Protein AF-X1C1B6-F1 (afdb_monomer_lite)

Secondary structure (DSSP, 8-state):
---------------SHHHHHHHHHHHHHHHHHHHHHHHHHHHHHHHHHHHHHHHHHHHHHHHHHHHHHHHHTT-GGG--SEEEEE-TTS-EEEEEEEEEEEEEETTEEEEEEEEEEEEESS-TT--EEEEEEEEPPPGGGEEEEESS-EEE-TT-EE-SEEEESS-EEE-SEESS-EEES-SEEEE-GGGT-BTTB--TTSEEETTEEEEESEE-SSSSS-GGGEE-S-PPP-HHHHHHHHHHHHHH-

pLDDT: mean 88.64, std 11.73, range [37.69, 97.44]

Sequence (249 aa):
MLNLETSKKSNFREKGAIITLVLVFGVIFLILLSSLFGFILFQLRASVKKAAWNESLHLAEAGIDYYKWCLNNEAEGNCLLDKNYYDPAGNLMGEFSLDIDTTLSCGETIQRNITSSGWTEDFPNTKRKVAVSYGRTSVARFAYLLNDNVWAGPDREVKGFYHSNGGIRMDGENQSLVSSNRETWVCTSSFGCSVGSCPSDCSVEGWNCVCPGVFTTTNNAQTDLFDYPVPSFDFEGITIDLAQIKAAA

Structure (mmCIF, N/CA/C/O backbone):
data_AF-X1C1B6-F1
#
_entry.id   AF-X1C1B6-F1
#
loop_
_atom_site.group_PDB
_atom_site.id
_atom_site.type_symbol
_atom_site.label_atom_id
_atom_site.label_alt_id
_atom_site.label_comp_id
_atom_site.label_asym_id
_atom_site.label_entity_id
_atom_site.label_seq_id
_atom_site.pdbx_PDB_ins_code
_atom_site.Cartn_x
_atom_site.Cartn_y
_atom_site.Cartn_z
_atom_site.occupancy
_atom_site.B_iso_or_equiv
_atom_site.auth_seq_id
_atom_site.auth_comp_id
_atom_site.auth_asym_id
_atom_site.auth_atom_id
_atom_site.pdbx_PDB_model_num
ATOM 1 N N . MET A 1 1 ? -82.935 52.172 67.937 1.00 40.97 1 MET A N 1
ATOM 2 C CA . MET A 1 1 ? -83.035 51.842 66.502 1.00 40.97 1 MET A CA 1
ATOM 3 C C . MET A 1 1 ? -81.611 51.813 65.961 1.00 40.97 1 MET A C 1
ATOM 5 O O . MET A 1 1 ? -80.955 52.838 66.032 1.00 40.97 1 MET A O 1
ATOM 9 N N . LEU A 1 2 ? -81.162 50.623 65.539 1.00 39.22 2 LEU A N 1
ATOM 10 C CA . LEU A 1 2 ? -79.920 50.280 64.817 1.00 39.22 2 LEU A CA 1
ATOM 11 C C . LEU A 1 2 ? -78.563 50.496 65.529 1.00 39.22 2 LEU A C 1
ATOM 13 O O . LEU A 1 2 ? -77.991 51.579 65.529 1.00 39.22 2 LEU A O 1
ATOM 17 N N . ASN A 1 3 ? -78.037 49.391 66.075 1.00 37.69 3 ASN A N 1
ATOM 18 C CA . ASN A 1 3 ? -76.644 49.222 66.493 1.00 37.69 3 ASN A CA 1
ATOM 19 C C . ASN A 1 3 ? -75.733 49.070 65.262 1.00 37.69 3 ASN A C 1
ATOM 21 O O . ASN A 1 3 ? -76.043 48.307 64.350 1.00 37.69 3 ASN A O 1
ATOM 25 N N . LEU A 1 4 ? -74.598 49.769 65.271 1.00 46.38 4 LEU A N 1
ATOM 26 C CA . LEU A 1 4 ? -73.504 49.605 64.315 1.00 46.38 4 LEU A CA 1
ATOM 27 C C . LEU A 1 4 ? -72.682 48.365 64.695 1.00 46.38 4 LE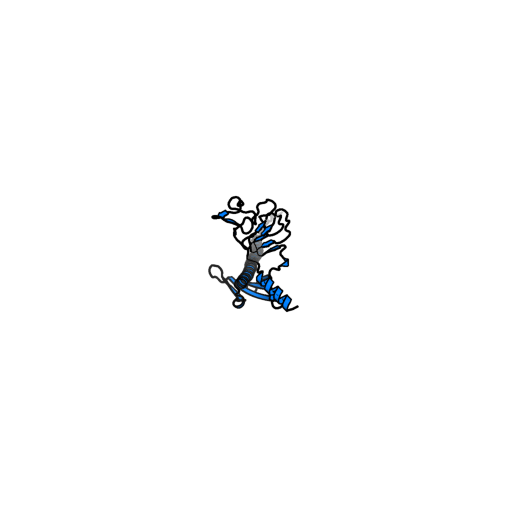U A C 1
ATOM 29 O O . LEU A 1 4 ? -71.949 48.388 65.683 1.00 46.38 4 LEU A O 1
ATOM 33 N N . GLU A 1 5 ? -72.776 47.292 63.911 1.00 46.97 5 GLU A N 1
ATOM 34 C CA . GLU A 1 5 ? -71.817 46.187 63.985 1.00 46.97 5 GLU A CA 1
ATOM 35 C C . GLU A 1 5 ? -70.530 46.570 63.247 1.00 46.97 5 GLU A C 1
ATOM 37 O O . GLU A 1 5 ? -70.500 46.780 62.033 1.00 46.97 5 GLU A O 1
ATOM 42 N N . THR A 1 6 ? -69.433 46.665 63.993 1.00 48.75 6 THR A N 1
ATOM 43 C CA . THR A 1 6 ? -68.088 46.793 63.437 1.00 48.75 6 THR A CA 1
ATOM 44 C C . THR A 1 6 ? -67.631 45.432 62.907 1.00 48.75 6 THR A C 1
ATOM 46 O O . THR A 1 6 ? -67.248 44.536 63.656 1.00 48.75 6 THR A O 1
ATOM 49 N N . SER A 1 7 ? -67.663 45.269 61.582 1.00 44.81 7 SER A N 1
ATOM 50 C CA . SER A 1 7 ? -67.127 44.090 60.893 1.00 44.81 7 SER A CA 1
ATOM 51 C C . SER A 1 7 ? -65.614 43.972 61.118 1.00 44.81 7 SER A C 1
ATOM 53 O O . SER A 1 7 ? -64.803 44.665 60.497 1.00 44.81 7 SER A O 1
ATOM 55 N N . LYS A 1 8 ? -65.226 43.060 62.010 1.00 47.44 8 LYS A N 1
ATOM 56 C CA . LYS A 1 8 ? -63.842 42.677 62.296 1.00 47.44 8 LYS A CA 1
ATOM 57 C C . LYS A 1 8 ? -63.247 41.967 61.072 1.00 47.44 8 LYS A C 1
ATOM 59 O O . LYS A 1 8 ? -63.490 40.787 60.845 1.00 47.44 8 LYS A O 1
ATOM 64 N N . LYS A 1 9 ? -62.456 42.691 60.274 1.00 47.84 9 LYS A N 1
ATOM 65 C CA . LYS A 1 9 ? -61.734 42.158 59.106 1.00 47.84 9 LYS A CA 1
ATOM 66 C C . LYS A 1 9 ? -60.698 41.123 59.573 1.00 47.84 9 LYS A C 1
ATOM 68 O O . LYS A 1 9 ? -59.661 41.484 60.129 1.00 47.84 9 LYS A O 1
ATOM 73 N N . SER A 1 10 ? -60.979 39.833 59.386 1.00 48.97 10 SER A N 1
ATOM 74 C CA . SER A 1 10 ? -60.024 38.762 59.678 1.00 48.97 10 SER A CA 1
ATOM 75 C C . SER A 1 10 ? -58.908 38.768 58.630 1.00 48.97 10 SER A C 1
ATOM 77 O O . SER A 1 10 ? -59.122 38.387 57.481 1.00 48.97 10 SER A O 1
ATOM 79 N N . ASN A 1 11 ? -57.710 39.200 59.019 1.00 51.62 11 ASN A N 1
ATOM 80 C CA . ASN A 1 11 ? -56.497 39.004 58.228 1.00 51.62 11 ASN A CA 1
ATOM 81 C C . ASN A 1 11 ? -56.142 37.508 58.214 1.00 51.62 11 ASN A C 1
ATOM 83 O O . ASN A 1 11 ? -55.482 37.018 59.132 1.00 51.62 11 ASN A O 1
ATOM 87 N N . PHE A 1 12 ? -56.561 36.782 57.176 1.00 55.94 12 PHE A N 1
ATOM 88 C CA . PHE A 1 12 ? -55.980 35.479 56.862 1.00 55.94 12 PHE A CA 1
ATOM 89 C C . PHE A 1 12 ? -54.546 35.709 56.371 1.00 55.94 12 PHE A C 1
ATOM 91 O O . PHE A 1 12 ? -54.305 36.259 55.300 1.00 55.94 12 PHE A O 1
ATOM 98 N N . ARG A 1 13 ? -53.565 35.346 57.198 1.00 57.78 13 ARG A N 1
ATOM 99 C CA . ARG A 1 13 ? -52.151 35.341 56.815 1.00 57.78 13 ARG A CA 1
ATOM 100 C C . ARG A 1 13 ? -51.890 34.115 55.935 1.00 57.78 13 ARG A C 1
ATOM 102 O O . ARG A 1 13 ? -51.663 33.031 56.464 1.00 57.78 13 ARG A O 1
ATOM 109 N N . GLU A 1 14 ? -51.862 34.293 54.616 1.00 60.12 14 GLU A N 1
ATOM 110 C CA . GLU A 1 14 ? -51.445 33.273 53.636 1.00 60.12 14 GLU A CA 1
ATOM 111 C C . GLU A 1 14 ? -49.930 32.986 53.688 1.00 60.12 14 GLU A C 1
ATOM 113 O O . GLU A 1 14 ? -49.183 33.236 52.748 1.00 60.12 14 GLU A O 1
ATOM 118 N N . LYS A 1 15 ? -49.428 32.486 54.821 1.00 57.28 15 LYS A N 1
ATOM 119 C CA . LYS A 1 15 ? -47.998 32.161 54.991 1.00 57.28 15 LYS A CA 1
ATOM 120 C C . LYS A 1 15 ? -47.645 30.695 54.695 1.00 57.28 15 LYS A C 1
ATOM 122 O O . LYS A 1 15 ? -46.468 30.356 54.709 1.00 57.28 15 LYS A O 1
ATOM 127 N N . GLY A 1 16 ? -48.633 29.839 54.416 1.00 64.31 16 GLY A N 1
ATOM 128 C CA . GLY A 1 16 ? -48.430 28.405 54.143 1.00 64.31 16 GLY A CA 1
ATOM 129 C C . GLY A 1 16 ? -48.285 28.039 52.660 1.00 64.31 16 GLY A C 1
ATOM 130 O O . GLY A 1 16 ? -47.499 27.156 52.331 1.00 64.31 16 GLY A O 1
ATOM 131 N N . ALA A 1 17 ? -48.979 28.746 51.759 1.00 75.19 17 ALA A N 1
ATOM 132 C CA . ALA A 1 17 ? -49.018 28.415 50.327 1.00 75.19 17 ALA A CA 1
ATOM 133 C C . ALA A 1 17 ? -47.650 28.559 49.627 1.00 75.19 17 ALA A C 1
ATOM 135 O O . ALA A 1 17 ? -47.316 27.795 48.719 1.00 75.19 17 ALA A O 1
ATOM 136 N N . ILE A 1 18 ? -46.823 29.501 50.092 1.00 83.88 18 ILE A N 1
ATOM 137 C CA . ILE A 1 18 ? -45.474 29.739 49.559 1.00 83.88 18 ILE A CA 1
ATOM 138 C C . ILE A 1 18 ? -44.550 28.546 49.856 1.00 83.88 18 ILE A C 1
ATOM 140 O O . ILE A 1 18 ? -43.769 28.154 48.995 1.00 83.88 18 ILE A O 1
ATOM 144 N N . ILE A 1 19 ? -44.667 27.924 51.035 1.00 86.62 19 ILE A N 1
ATOM 145 C CA . ILE A 1 19 ? -43.814 26.791 51.436 1.00 86.62 19 ILE A CA 1
ATOM 146 C C . ILE A 1 19 ? -44.096 25.570 50.556 1.00 86.62 19 ILE A C 1
ATOM 148 O O . ILE A 1 19 ? -43.163 24.941 50.060 1.00 86.62 19 ILE A O 1
ATOM 152 N N . THR A 1 20 ? -45.371 25.261 50.309 1.00 87.25 20 THR A N 1
ATOM 153 C CA . THR A 1 20 ? -45.763 24.165 49.410 1.00 87.25 20 THR A CA 1
ATOM 154 C C . THR A 1 20 ? -45.278 24.389 47.982 1.00 87.25 20 THR A C 1
ATOM 156 O O . THR A 1 20 ? -44.782 23.456 47.356 1.00 87.25 20 THR A O 1
ATOM 159 N N . LEU A 1 21 ? -45.358 25.625 47.481 1.00 88.69 21 LEU A N 1
ATOM 160 C CA . LEU A 1 21 ? -44.901 25.962 46.135 1.00 88.69 21 LEU A CA 1
ATOM 161 C C . LEU A 1 21 ? -43.379 25.797 46.005 1.00 88.69 21 LEU A C 1
ATOM 163 O O . LEU A 1 21 ? -42.913 25.135 45.082 1.00 88.69 21 LEU A O 1
ATOM 167 N N . VAL A 1 22 ? -42.607 26.314 46.965 1.00 92.38 22 VAL A N 1
ATOM 168 C CA . VAL A 1 22 ? -41.141 26.163 46.992 1.00 92.38 22 VAL A CA 1
ATOM 169 C C . VAL A 1 22 ? -40.729 24.693 47.071 1.00 92.38 22 VAL A C 1
ATOM 171 O O . VAL A 1 22 ? -39.787 24.293 46.392 1.00 92.38 22 VAL A O 1
ATOM 174 N N . LEU A 1 23 ? -41.442 23.873 47.847 1.00 93.00 23 LEU A N 1
ATOM 175 C CA . LEU A 1 23 ? -41.140 22.446 47.970 1.00 93.00 23 LEU A CA 1
ATOM 176 C C . LEU A 1 23 ? -41.375 21.707 46.646 1.00 93.00 23 LEU A C 1
ATOM 178 O O . LEU A 1 23 ? -40.502 20.965 46.203 1.00 93.00 23 LEU A O 1
ATOM 182 N N . VAL A 1 24 ? -42.506 21.952 45.978 1.00 94.62 24 VAL A N 1
ATOM 183 C CA . VAL A 1 24 ? -42.819 21.324 44.683 1.00 94.62 24 VAL A CA 1
ATOM 184 C C . VAL A 1 24 ? -41.801 21.726 43.615 1.00 94.62 24 VAL A C 1
ATOM 186 O O . VAL A 1 24 ? -41.239 20.857 42.948 1.00 94.62 24 VAL A O 1
ATOM 189 N N . PHE A 1 25 ? -41.500 23.022 43.485 1.00 94.44 25 PHE A N 1
ATOM 190 C CA . PHE A 1 25 ? -40.486 23.488 42.536 1.00 94.44 25 PHE A CA 1
ATOM 191 C C . PHE A 1 25 ? -39.085 22.970 42.881 1.00 94.44 25 PHE A C 1
ATOM 193 O O . PHE A 1 25 ? -38.342 22.600 41.974 1.00 94.44 25 PHE A O 1
ATOM 200 N N . GLY A 1 26 ? -38.740 22.874 44.167 1.00 95.50 26 GLY A N 1
ATOM 201 C CA . GLY A 1 26 ? -37.475 22.303 44.625 1.00 95.50 26 GLY A CA 1
ATOM 202 C C . GLY A 1 26 ? -37.323 20.831 44.240 1.00 95.50 26 GLY A C 1
ATOM 203 O O . GLY A 1 26 ? -36.282 20.441 43.719 1.00 95.50 26 GLY A O 1
ATOM 204 N N . VAL A 1 27 ? -38.369 20.019 44.416 1.00 96.12 27 VAL A N 1
ATOM 205 C CA . VAL A 1 27 ? -38.350 18.599 44.027 1.00 96.12 27 VAL A CA 1
ATOM 206 C C . VAL A 1 27 ? -38.217 18.440 42.512 1.00 96.12 27 VAL A C 1
ATOM 208 O O . VAL A 1 27 ? -37.375 17.668 42.057 1.00 96.12 27 VAL A O 1
ATOM 211 N N . ILE A 1 28 ? -38.988 19.195 41.722 1.00 96.00 28 ILE A N 1
ATOM 212 C CA . ILE A 1 28 ? -38.889 19.161 40.253 1.00 96.00 28 ILE A CA 1
ATOM 213 C C . ILE A 1 28 ? -37.478 19.557 39.806 1.00 96.00 28 ILE A C 1
ATOM 215 O O . ILE A 1 28 ? -36.878 18.878 38.972 1.00 96.00 28 ILE A O 1
ATOM 219 N N . PHE A 1 29 ? -36.921 20.617 40.395 1.00 96.38 29 PHE A N 1
ATOM 220 C CA . PHE A 1 29 ? -35.567 21.071 40.099 1.00 96.38 29 PHE A CA 1
ATOM 221 C C . PHE A 1 29 ? -34.517 19.996 40.411 1.00 96.38 29 PHE A C 1
ATOM 223 O O . PHE A 1 29 ? -33.653 19.734 39.578 1.00 96.38 29 PHE A O 1
ATOM 230 N N . LEU A 1 30 ? -34.618 19.315 41.558 1.00 96.06 30 LEU A N 1
ATOM 231 C CA . LEU A 1 30 ? -33.698 18.233 41.929 1.00 96.06 30 LEU A CA 1
ATOM 232 C C . LEU A 1 30 ? -33.792 17.021 40.990 1.00 96.06 30 LEU A C 1
ATOM 234 O O . LEU A 1 30 ? -32.763 16.421 40.669 1.00 96.06 30 LEU A O 1
ATOM 238 N N . ILE A 1 31 ? -34.993 16.674 40.517 1.00 96.38 31 ILE A N 1
ATOM 239 C CA . ILE A 1 31 ? -35.187 15.598 39.531 1.00 96.38 31 ILE A CA 1
ATOM 240 C C . ILE A 1 31 ? -34.508 15.966 38.205 1.00 96.38 31 ILE A C 1
ATOM 242 O O . ILE A 1 31 ? -33.742 15.165 37.665 1.00 96.38 31 ILE A O 1
ATOM 246 N N . LEU A 1 32 ? -34.729 17.189 37.709 1.00 96.19 32 LEU A N 1
ATOM 247 C CA . LEU A 1 32 ? -34.100 17.675 36.477 1.00 96.19 32 LEU A CA 1
ATOM 248 C C . LEU A 1 32 ? -32.572 17.691 36.602 1.00 96.19 32 LEU A C 1
ATOM 250 O O . LEU A 1 32 ? -31.878 17.178 35.724 1.00 96.19 32 LEU A O 1
ATOM 254 N N . LEU A 1 33 ? -32.048 18.195 37.720 1.00 95.88 33 LEU A N 1
ATOM 255 C CA . LEU A 1 33 ? -30.613 18.252 37.991 1.00 95.88 33 LEU A CA 1
ATOM 256 C C . LEU A 1 33 ? -29.988 16.847 38.009 1.00 95.88 33 LEU A C 1
ATOM 258 O O . LEU A 1 33 ? -28.975 16.608 37.353 1.00 95.88 33 LEU A O 1
ATOM 262 N N . SER A 1 34 ? -30.633 15.891 38.684 1.00 96.06 34 SER A N 1
ATOM 263 C CA . SER A 1 34 ? -30.177 14.495 38.746 1.00 96.06 34 SER A CA 1
ATOM 264 C C . SER A 1 34 ? -30.177 13.831 37.366 1.00 96.06 34 SER A C 1
ATOM 266 O O . SER A 1 34 ? -29.228 13.129 37.014 1.00 96.06 34 SER A O 1
ATOM 268 N N . SER A 1 35 ? -31.210 14.090 36.558 1.00 96.31 35 SER A N 1
ATOM 269 C CA . SER A 1 35 ? -31.299 13.565 35.192 1.00 96.31 35 SER A CA 1
ATOM 270 C C . SER A 1 35 ? -30.187 14.105 34.289 1.00 96.31 35 SER A C 1
ATOM 272 O O . SER A 1 35 ? -29.577 13.341 33.541 1.00 96.31 35 SER A O 1
ATOM 274 N N . LEU A 1 36 ? -29.856 15.396 34.418 1.00 96.19 36 LEU A N 1
ATOM 275 C CA . LEU A 1 36 ? -28.797 16.036 33.646 1.00 96.19 36 LEU A CA 1
ATOM 276 C C . LEU A 1 36 ? -27.423 15.461 34.006 1.00 96.19 36 LEU A C 1
ATOM 278 O O . LEU A 1 36 ? -26.647 15.127 33.113 1.00 96.19 36 LEU A O 1
ATOM 282 N N . PHE A 1 37 ? -27.135 15.279 35.298 1.00 95.81 37 PHE A N 1
ATOM 283 C CA . PHE A 1 37 ? -25.891 14.640 35.732 1.00 95.81 37 PHE A CA 1
ATOM 284 C C . PHE A 1 37 ? -25.775 13.197 35.233 1.00 95.81 37 PHE A C 1
ATOM 286 O O . PHE A 1 37 ? -24.718 12.803 34.738 1.00 95.81 37 PHE A O 1
ATOM 293 N N . GLY A 1 38 ? -26.864 12.425 35.297 1.00 95.31 38 GLY A N 1
ATOM 294 C CA . GLY A 1 38 ? -26.906 11.073 34.739 1.00 95.31 38 GLY A CA 1
ATOM 295 C C . GLY A 1 38 ? -26.612 11.055 33.236 1.00 95.31 38 GLY A C 1
ATOM 296 O O . GLY A 1 38 ? -25.803 10.249 32.772 1.00 95.31 38 GLY A O 1
ATOM 297 N N . PHE A 1 39 ? -27.204 11.987 32.486 1.00 96.56 39 PHE A N 1
ATOM 298 C CA . PHE A 1 39 ? -26.968 12.130 31.051 1.00 96.56 39 PHE A CA 1
ATOM 299 C C . PHE A 1 39 ? -25.510 12.483 30.726 1.00 96.56 39 PHE A C 1
ATOM 301 O O . PHE A 1 39 ? -24.925 11.882 29.828 1.00 96.56 39 PHE A O 1
ATOM 308 N N . ILE A 1 40 ? -24.887 13.392 31.483 1.00 96.50 40 ILE A N 1
ATOM 309 C CA . ILE A 1 40 ? -23.477 13.767 31.288 1.00 96.50 40 ILE A CA 1
ATOM 310 C C . ILE A 1 40 ? -22.554 12.562 31.503 1.00 96.50 40 ILE A C 1
ATOM 312 O O . ILE A 1 40 ? -21.684 12.299 30.674 1.00 96.50 40 ILE A O 1
ATOM 316 N N . LEU A 1 41 ? -22.752 11.793 32.578 1.00 94.94 41 LEU A N 1
ATOM 317 C CA . LEU A 1 41 ? -21.939 10.600 32.845 1.00 94.94 41 LEU A CA 1
ATOM 318 C C . LEU A 1 41 ? -22.103 9.537 31.754 1.00 94.94 41 LEU A C 1
ATOM 320 O O . LEU A 1 41 ? -21.127 8.901 31.348 1.00 94.94 41 LEU A O 1
ATOM 324 N N . PHE A 1 42 ? -23.327 9.358 31.256 1.00 94.81 42 PHE A N 1
ATOM 325 C CA . PHE A 1 42 ? -23.596 8.471 30.131 1.00 94.81 42 PHE A CA 1
ATOM 326 C C . PHE A 1 42 ? -22.879 8.940 28.858 1.00 94.81 42 PHE A C 1
ATOM 328 O O . PHE A 1 42 ? -22.192 8.145 28.215 1.00 94.81 42 PHE A O 1
ATOM 335 N N . GLN A 1 43 ? -22.971 10.233 28.537 1.00 95.31 43 GLN A N 1
ATOM 336 C CA . GLN A 1 43 ? -22.316 10.834 27.377 1.00 95.31 43 GLN A CA 1
ATOM 337 C C . GLN A 1 43 ? -20.790 10.698 27.451 1.00 95.31 43 GLN A C 1
ATOM 339 O O . GLN A 1 43 ? -20.160 10.370 26.447 1.00 95.31 43 GLN A O 1
ATOM 344 N N . LEU A 1 44 ? -20.194 10.888 28.632 1.00 93.81 44 LEU A N 1
ATOM 345 C CA . LEU A 1 44 ? -18.757 10.699 28.843 1.00 93.81 44 LEU A CA 1
ATOM 346 C C . LEU A 1 44 ? -18.337 9.253 28.562 1.00 93.81 44 LEU A C 1
ATOM 348 O O . LEU A 1 44 ? -17.415 9.025 27.782 1.00 93.81 44 LEU A O 1
ATOM 352 N N . ARG A 1 45 ? -19.048 8.264 29.120 1.00 91.94 45 ARG A N 1
ATOM 353 C CA . ARG A 1 45 ? -18.765 6.841 28.856 1.00 91.94 45 ARG A CA 1
ATOM 354 C C . ARG A 1 45 ? -18.920 6.486 27.380 1.00 91.94 45 ARG A C 1
ATOM 356 O O . ARG A 1 45 ? -18.091 5.762 26.834 1.00 91.94 45 ARG A O 1
ATOM 363 N N . ALA A 1 46 ? -19.959 7.005 26.729 1.00 92.94 46 ALA A N 1
ATOM 364 C CA . ALA A 1 46 ? -20.172 6.810 25.301 1.00 92.94 46 ALA A CA 1
ATOM 365 C C . ALA A 1 46 ? -19.040 7.435 24.468 1.00 92.94 46 ALA A C 1
ATOM 367 O O . ALA A 1 46 ? -18.574 6.818 23.511 1.00 92.94 46 ALA A O 1
ATOM 368 N N . SER A 1 47 ? -18.562 8.621 24.857 1.00 95.06 47 SER A N 1
ATOM 369 C CA . SER A 1 47 ? -17.449 9.308 24.199 1.00 95.06 47 SER A CA 1
ATOM 370 C C . SER A 1 47 ? -16.143 8.526 24.318 1.00 95.06 47 SER A C 1
ATOM 372 O O . SER A 1 47 ? -15.480 8.309 23.308 1.00 95.06 47 SER A O 1
ATOM 374 N N . VAL A 1 48 ? -15.798 8.048 25.518 1.00 93.12 48 VAL A N 1
ATOM 375 C CA . VAL A 1 48 ? -14.579 7.249 25.732 1.00 93.12 48 VAL A CA 1
ATOM 376 C C . VAL A 1 48 ? -14.654 5.929 24.962 1.00 93.12 48 VAL A C 1
ATOM 378 O O . VAL A 1 48 ? -13.718 5.572 24.256 1.00 93.12 48 VAL A O 1
ATOM 381 N N . LYS A 1 49 ? -15.803 5.241 24.989 1.00 91.94 49 LYS A N 1
ATOM 382 C CA . LYS A 1 49 ? -15.993 4.015 24.201 1.00 91.94 49 LYS A CA 1
ATOM 383 C C . LYS A 1 49 ? -15.850 4.264 22.696 1.00 91.94 49 LYS A C 1
ATOM 385 O O . LYS A 1 49 ? -15.322 3.419 21.980 1.00 91.94 49 LYS A O 1
ATOM 390 N N . LYS A 1 50 ? -16.326 5.411 22.201 1.00 93.81 50 LYS A N 1
ATOM 391 C CA . LYS A 1 50 ? -16.171 5.801 20.793 1.00 93.81 50 LYS A CA 1
ATOM 392 C C . LYS A 1 50 ? -14.711 6.102 20.441 1.00 93.81 50 LYS A C 1
ATOM 394 O O . LYS A 1 50 ? -14.293 5.761 19.340 1.00 93.81 50 LYS A O 1
ATOM 399 N N . ALA A 1 51 ? -13.946 6.699 21.353 1.00 94.06 51 ALA A N 1
ATOM 400 C CA . ALA A 1 51 ? -12.508 6.889 21.172 1.00 94.06 51 ALA A CA 1
ATOM 401 C C . ALA A 1 51 ? -11.785 5.534 21.070 1.00 94.06 51 ALA A C 1
ATOM 403 O O . ALA A 1 51 ? -11.165 5.263 20.045 1.00 94.06 51 ALA A O 1
ATOM 404 N N . ALA A 1 52 ? -12.014 4.628 22.026 1.00 93.69 52 ALA A N 1
ATOM 405 C CA . ALA A 1 52 ? -11.452 3.275 22.006 1.00 93.69 52 ALA A CA 1
ATOM 406 C C . ALA A 1 52 ? -11.860 2.465 20.754 1.00 93.69 52 ALA A C 1
ATOM 408 O O . ALA A 1 52 ? -11.090 1.665 20.221 1.00 93.69 52 ALA A O 1
ATOM 409 N N . TRP A 1 53 ? -13.069 2.685 20.225 1.00 94.12 53 TRP A N 1
ATOM 410 C CA . TRP A 1 53 ? -13.518 2.090 18.958 1.00 94.12 53 TRP A CA 1
ATOM 411 C C . TRP A 1 53 ? -12.673 2.553 17.756 1.00 94.12 53 TRP A C 1
ATOM 413 O O . TRP A 1 53 ? -12.456 1.790 16.812 1.00 94.12 53 TRP A O 1
ATOM 423 N N . ASN A 1 54 ? -12.234 3.810 17.744 1.00 95.06 54 ASN A N 1
ATOM 424 C CA . ASN A 1 54 ? -11.372 4.327 16.683 1.00 95.06 54 ASN A CA 1
ATOM 425 C C . ASN A 1 54 ? -9.924 3.873 16.884 1.00 95.06 54 ASN A C 1
ATOM 427 O O . ASN A 1 54 ? -9.294 3.427 15.934 1.00 95.06 54 ASN A O 1
ATOM 431 N N . GLU A 1 55 ? -9.422 3.899 18.116 1.00 94.31 55 GLU A N 1
ATOM 432 C CA . GLU A 1 55 ? -8.077 3.411 18.444 1.00 94.31 55 GLU A CA 1
ATOM 433 C C . GLU A 1 55 ? -7.905 1.928 18.103 1.00 94.31 55 GLU A C 1
ATOM 435 O O . GLU A 1 55 ? -6.918 1.549 17.484 1.00 94.31 55 GLU A O 1
ATOM 440 N N . SER A 1 56 ? -8.903 1.091 18.395 1.00 96.12 56 SER A N 1
ATOM 441 C CA . SER A 1 56 ? -8.886 -0.328 18.006 1.00 96.12 56 SER A CA 1
ATOM 442 C C . SER A 1 56 ? -8.791 -0.551 16.493 1.00 96.12 56 SER A C 1
ATOM 444 O O . SER A 1 56 ? -8.240 -1.566 16.070 1.00 96.12 56 SER A O 1
ATOM 446 N N . LEU A 1 57 ? -9.280 0.382 15.663 1.00 96.25 57 LEU A N 1
ATOM 447 C CA . LEU A 1 57 ? -9.061 0.329 14.214 1.00 96.25 57 LEU A CA 1
ATOM 448 C C . LEU A 1 57 ? -7.594 0.588 13.869 1.00 96.25 57 LEU A C 1
ATOM 450 O O . LEU A 1 57 ? -7.022 -0.187 13.113 1.00 96.25 57 LEU A O 1
ATOM 454 N N . HIS A 1 58 ? -6.982 1.613 14.459 1.00 95.31 58 HIS A N 1
ATOM 455 C CA . HIS A 1 58 ? -5.566 1.912 14.239 1.00 95.31 58 HIS A CA 1
ATOM 456 C C . HIS A 1 58 ? -4.650 0.786 14.722 1.00 95.31 58 HIS A C 1
ATOM 458 O O . HIS A 1 58 ? -3.670 0.462 14.062 1.00 95.31 58 HIS A O 1
ATOM 464 N N . LEU A 1 59 ? -4.998 0.125 15.828 1.00 96.19 59 LEU A N 1
ATOM 465 C CA . LEU A 1 59 ? -4.294 -1.075 16.285 1.00 96.19 59 LEU A CA 1
ATOM 466 C C . LEU A 1 59 ? -4.418 -2.229 15.279 1.00 96.19 59 LEU A C 1
ATOM 468 O O . LEU A 1 59 ? -3.440 -2.925 15.011 1.00 96.19 59 LEU A O 1
ATOM 472 N N . ALA A 1 60 ? -5.598 -2.415 14.678 1.00 96.81 60 ALA A N 1
ATOM 473 C CA . ALA A 1 60 ? -5.783 -3.407 13.624 1.00 96.81 60 ALA A CA 1
ATOM 474 C C . ALA A 1 60 ? -4.956 -3.064 12.367 1.00 96.81 60 ALA A C 1
ATOM 476 O O . ALA A 1 60 ? -4.308 -3.949 11.807 1.00 96.81 60 ALA A O 1
ATOM 477 N N . GLU A 1 61 ? -4.922 -1.795 11.952 1.00 96.00 61 GLU A N 1
ATOM 478 C CA . GLU A 1 61 ? -4.086 -1.306 10.842 1.00 96.00 61 GLU A CA 1
ATOM 479 C C . GLU A 1 61 ? -2.593 -1.532 11.120 1.00 96.00 61 GLU A C 1
ATOM 481 O O . GLU A 1 61 ? -1.889 -2.082 10.275 1.00 96.00 61 GLU A O 1
ATOM 486 N N . ALA A 1 62 ? -2.133 -1.234 12.338 1.00 95.44 62 ALA A N 1
ATOM 487 C CA . ALA A 1 62 ? -0.758 -1.492 12.755 1.00 95.44 62 ALA A CA 1
ATOM 488 C C . ALA A 1 62 ? -0.383 -2.980 12.649 1.00 95.44 62 ALA A C 1
ATOM 490 O O . ALA A 1 62 ? 0.740 -3.307 12.263 1.00 95.44 62 ALA A O 1
ATOM 491 N N . GLY A 1 63 ? -1.319 -3.889 12.940 1.00 95.50 63 GLY A N 1
ATOM 492 C CA . GLY A 1 63 ? -1.115 -5.322 12.732 1.00 95.50 63 GLY A CA 1
ATOM 493 C C . GLY A 1 63 ? -0.925 -5.696 11.258 1.00 95.50 63 GLY A C 1
ATOM 494 O O . GLY A 1 63 ? -0.042 -6.494 10.936 1.00 95.50 63 GLY A O 1
ATOM 495 N N . ILE A 1 64 ? -1.695 -5.083 10.352 1.00 95.81 64 ILE A N 1
ATOM 496 C CA . ILE A 1 64 ? -1.526 -5.278 8.905 1.00 95.81 64 ILE A CA 1
ATOM 497 C C . ILE A 1 64 ? -0.153 -4.788 8.444 1.00 95.81 64 ILE A C 1
ATOM 499 O O . ILE A 1 64 ? 0.552 -5.519 7.747 1.00 95.81 64 ILE A O 1
ATOM 503 N N . ASP A 1 65 ? 0.255 -3.590 8.858 1.00 94.88 65 ASP A N 1
ATOM 504 C CA . ASP A 1 65 ? 1.553 -3.025 8.481 1.00 94.88 65 ASP A CA 1
ATOM 505 C C . ASP A 1 65 ? 2.724 -3.830 9.056 1.00 94.88 65 ASP A C 1
ATOM 507 O O . ASP A 1 65 ? 3.725 -4.057 8.370 1.00 94.88 65 ASP A O 1
ATOM 511 N N . TYR A 1 66 ? 2.587 -4.334 10.284 1.00 93.94 66 TYR A N 1
ATOM 512 C CA . TYR A 1 66 ? 3.562 -5.242 10.883 1.00 93.94 66 TYR A CA 1
ATOM 513 C C . TYR A 1 66 ? 3.707 -6.531 10.067 1.00 93.94 66 TYR A C 1
ATOM 515 O O . TYR A 1 66 ? 4.827 -6.932 9.745 1.00 93.94 66 TYR A O 1
ATOM 523 N N . TYR A 1 67 ? 2.596 -7.160 9.675 1.00 93.00 67 TYR A N 1
ATOM 524 C CA . TYR A 1 67 ? 2.666 -8.371 8.862 1.00 93.00 67 TYR A CA 1
ATOM 525 C C . TYR A 1 67 ? 3.196 -8.092 7.450 1.00 93.00 67 TYR A C 1
ATOM 527 O O . TYR A 1 67 ? 3.985 -8.868 6.918 1.00 93.00 67 TYR A O 1
ATOM 535 N N . LYS A 1 68 ? 2.855 -6.948 6.852 1.00 92.44 68 LYS A N 1
ATOM 536 C CA . LYS A 1 68 ? 3.447 -6.502 5.584 1.00 92.44 68 LYS A CA 1
ATOM 537 C C . LYS A 1 68 ? 4.969 -6.376 5.685 1.00 92.44 68 LYS A C 1
ATOM 539 O O . LYS A 1 68 ? 5.679 -6.794 4.772 1.00 92.44 68 LYS A O 1
ATOM 544 N N . TRP A 1 69 ? 5.486 -5.843 6.793 1.00 91.88 69 TRP A N 1
ATOM 545 C CA . TRP A 1 69 ? 6.926 -5.818 7.045 1.00 91.88 69 TRP A CA 1
ATOM 546 C C . TRP A 1 69 ? 7.515 -7.235 7.120 1.00 91.88 69 TRP A C 1
ATOM 548 O O . TRP A 1 69 ? 8.553 -7.481 6.509 1.00 91.88 69 TRP A O 1
ATOM 558 N N . CYS A 1 70 ? 6.837 -8.176 7.784 1.00 91.44 70 CYS A N 1
ATOM 559 C CA . CYS A 1 70 ? 7.255 -9.581 7.828 1.00 91.44 70 CYS A CA 1
ATOM 560 C C . CYS A 1 70 ? 7.373 -10.208 6.436 1.00 91.44 70 CYS A C 1
ATOM 562 O O . CYS A 1 70 ? 8.373 -10.864 6.149 1.00 91.44 70 CYS A O 1
ATOM 564 N N . LEU A 1 71 ? 6.373 -9.972 5.579 1.00 87.88 71 LEU A N 1
ATOM 565 C CA . LEU A 1 71 ? 6.355 -10.451 4.196 1.00 87.88 71 LEU A CA 1
ATOM 566 C C . LEU A 1 71 ? 7.534 -9.894 3.392 1.00 87.88 71 LEU A C 1
ATOM 568 O O . LEU A 1 71 ? 8.224 -10.638 2.706 1.00 87.88 71 LEU A O 1
ATOM 572 N N . ASN A 1 72 ? 7.800 -8.594 3.514 1.00 87.00 72 ASN A N 1
ATOM 573 C CA . ASN A 1 72 ? 8.860 -7.930 2.754 1.00 87.00 72 ASN A CA 1
ATOM 574 C C . ASN A 1 72 ? 10.283 -8.304 3.205 1.00 87.00 72 ASN A C 1
ATOM 576 O O . ASN A 1 72 ? 11.227 -8.052 2.466 1.00 87.00 72 ASN A O 1
ATOM 580 N N . ASN A 1 73 ? 10.447 -8.850 4.414 1.00 88.75 73 ASN A N 1
ATOM 581 C CA . ASN A 1 73 ? 11.748 -9.228 4.980 1.00 88.75 73 ASN A CA 1
ATOM 582 C C . ASN A 1 73 ? 11.927 -10.751 5.088 1.00 88.75 73 ASN A C 1
ATOM 584 O O . ASN A 1 73 ? 12.824 -11.199 5.799 1.00 88.75 73 ASN A O 1
ATOM 588 N N . GLU A 1 74 ? 11.057 -11.541 4.448 1.00 83.50 74 GLU A N 1
ATOM 589 C CA . GLU A 1 74 ? 11.107 -13.014 4.462 1.00 83.50 74 GLU A CA 1
ATOM 590 C C . GLU A 1 74 ? 11.119 -13.614 5.887 1.00 83.50 74 GLU A C 1
ATOM 592 O O . GLU A 1 74 ? 11.611 -14.714 6.133 1.00 83.50 74 GLU A O 1
ATOM 597 N N . ALA A 1 75 ? 10.545 -12.894 6.857 1.00 84.94 75 ALA A N 1
ATOM 598 C CA . ALA A 1 75 ? 10.583 -13.236 8.281 1.00 84.94 75 ALA A CA 1
ATOM 599 C C . ALA A 1 75 ? 9.312 -13.959 8.761 1.00 84.94 75 ALA A C 1
ATOM 601 O O . ALA A 1 75 ? 9.054 -14.033 9.962 1.00 84.94 75 ALA A O 1
ATOM 602 N N . GLU A 1 76 ? 8.509 -14.492 7.835 1.00 76.69 76 GLU A N 1
ATOM 603 C CA . GLU A 1 76 ? 7.172 -15.042 8.095 1.00 76.69 76 GLU A CA 1
ATOM 604 C C . GLU A 1 76 ? 7.156 -16.083 9.223 1.00 76.69 76 GLU A C 1
ATOM 606 O O . GLU A 1 76 ? 6.286 -16.034 10.090 1.00 76.69 76 GLU A O 1
ATOM 611 N N . GLY A 1 77 ? 8.151 -16.978 9.263 1.00 77.31 77 GLY A N 1
ATOM 612 C CA . GLY A 1 77 ? 8.245 -18.037 10.275 1.00 77.31 77 GLY A CA 1
ATOM 613 C C . GLY A 1 77 ? 8.527 -17.546 11.700 1.00 77.31 77 GLY A C 1
ATOM 614 O O . GLY A 1 77 ? 8.295 -18.286 12.652 1.00 77.31 77 GLY A O 1
ATOM 615 N N . ASN A 1 78 ? 8.998 -16.306 11.855 1.00 84.44 78 ASN A N 1
ATOM 616 C CA . ASN A 1 78 ? 9.331 -15.701 13.147 1.00 84.44 78 ASN A CA 1
ATOM 617 C C . ASN A 1 78 ? 8.340 -14.605 13.564 1.00 84.44 78 ASN A C 1
ATOM 619 O O . ASN A 1 78 ? 8.531 -13.970 14.603 1.00 84.44 78 ASN A O 1
ATOM 623 N N . CYS A 1 79 ? 7.308 -14.343 12.760 1.00 88.62 79 CYS A N 1
ATOM 624 C CA . CYS A 1 79 ? 6.367 -13.275 13.053 1.00 88.62 79 CYS A CA 1
ATOM 625 C C . CYS A 1 79 ? 5.294 -13.717 14.040 1.00 88.62 79 CYS A C 1
ATOM 627 O O . CYS A 1 79 ? 4.624 -14.732 13.870 1.00 88.62 79 CYS A O 1
ATOM 629 N N . LEU A 1 80 ? 5.146 -12.921 15.097 1.00 91.50 80 LEU A N 1
ATOM 630 C CA . LEU A 1 80 ? 4.171 -13.167 16.147 1.00 91.50 80 LEU A CA 1
ATOM 631 C C . LEU A 1 80 ? 2.783 -12.775 15.640 1.00 91.50 80 LEU A C 1
ATOM 633 O O . LEU A 1 80 ? 2.593 -11.658 15.161 1.00 91.50 80 LEU A O 1
ATOM 637 N N . LEU A 1 81 ? 1.822 -13.689 15.751 1.00 92.56 81 LEU A N 1
ATOM 638 C CA . LEU A 1 81 ? 0.438 -13.426 15.350 1.00 92.56 81 LEU A CA 1
ATOM 639 C C . LEU A 1 81 ? -0.273 -12.507 16.342 1.00 92.56 81 LEU A C 1
ATOM 641 O O . LEU A 1 81 ? -1.048 -11.651 15.931 1.00 92.56 81 LEU A O 1
ATOM 645 N N . ASP A 1 82 ? 0.046 -12.650 17.626 1.00 94.06 82 ASP A N 1
ATOM 646 C CA . ASP A 1 82 ? -0.456 -11.802 18.698 1.00 94.06 82 ASP A CA 1
ATOM 647 C C . ASP A 1 82 ? 0.675 -10.910 19.206 1.00 94.06 82 ASP A C 1
ATOM 649 O O . ASP A 1 82 ? 1.759 -11.396 19.555 1.00 94.06 82 ASP A O 1
ATOM 653 N N . LYS A 1 83 ? 0.447 -9.594 19.227 1.00 93.94 83 LYS A N 1
ATOM 654 C CA . LYS A 1 83 ? 1.476 -8.638 19.635 1.00 93.94 83 LYS A CA 1
ATOM 655 C C . LYS A 1 83 ? 0.892 -7.395 20.295 1.00 93.94 83 LYS A C 1
ATOM 657 O O . LYS A 1 83 ? -0.116 -6.833 19.865 1.00 93.94 83 LYS A O 1
ATOM 662 N N . ASN A 1 84 ? 1.616 -6.928 21.305 1.00 94.88 84 ASN A N 1
ATOM 663 C CA . ASN A 1 84 ? 1.339 -5.688 22.011 1.00 94.88 84 ASN A CA 1
ATOM 664 C C . ASN A 1 84 ? 1.820 -4.483 21.199 1.00 94.88 84 ASN A C 1
ATOM 666 O O . ASN A 1 84 ? 2.926 -4.486 20.646 1.00 94.88 84 ASN A O 1
ATOM 670 N N . TYR A 1 85 ? 1.000 -3.438 21.164 1.00 93.50 85 TYR A N 1
ATOM 671 C CA . TYR A 1 85 ? 1.321 -2.171 20.526 1.00 93.50 85 TYR A CA 1
ATOM 672 C C . TYR A 1 85 ? 1.610 -1.107 21.582 1.00 93.50 85 TYR A C 1
ATOM 674 O O . TYR A 1 85 ? 0.786 -0.833 22.461 1.00 93.50 85 TYR A O 1
ATOM 682 N N . TYR A 1 86 ? 2.783 -0.493 21.460 1.00 93.19 86 TYR A N 1
ATOM 683 C CA . TYR A 1 86 ? 3.254 0.550 22.359 1.00 93.19 86 TYR A CA 1
ATOM 684 C C . TYR A 1 86 ? 3.280 1.890 21.636 1.00 93.19 86 TYR A C 1
ATOM 686 O O . TYR A 1 86 ? 3.606 1.961 20.448 1.00 93.19 86 TYR A O 1
ATOM 694 N N . ASP A 1 87 ? 2.949 2.954 22.357 1.00 89.56 87 ASP A N 1
ATOM 695 C CA . ASP A 1 87 ? 3.151 4.309 21.862 1.00 89.56 87 ASP A CA 1
ATOM 696 C C . ASP A 1 87 ? 4.661 4.656 21.790 1.00 89.56 87 ASP A C 1
ATOM 698 O O . ASP A 1 87 ? 5.507 3.935 22.333 1.00 89.56 87 ASP A O 1
ATOM 702 N N . PRO A 1 88 ? 5.041 5.774 21.145 1.00 89.75 88 PRO A N 1
ATOM 703 C CA . PRO A 1 88 ? 6.437 6.219 21.111 1.00 89.75 88 PRO A CA 1
ATOM 704 C C . PRO A 1 88 ? 7.050 6.524 22.489 1.00 89.75 88 PRO A C 1
ATOM 706 O O . PRO A 1 88 ? 8.270 6.635 22.595 1.00 89.75 88 PRO A O 1
ATOM 709 N N . ALA A 1 89 ? 6.231 6.685 23.532 1.00 92.19 89 ALA A N 1
ATOM 710 C CA . ALA A 1 89 ? 6.668 6.893 24.910 1.00 92.19 89 ALA A CA 1
ATOM 711 C C . ALA A 1 89 ? 6.841 5.571 25.692 1.00 92.19 89 ALA A C 1
ATOM 713 O O . ALA A 1 89 ? 7.338 5.598 26.818 1.00 92.19 89 ALA A O 1
ATOM 714 N N . GLY A 1 90 ? 6.487 4.424 25.100 1.00 90.06 90 GLY A N 1
ATOM 715 C CA . GLY A 1 90 ? 6.580 3.091 25.693 1.00 90.06 90 GLY A CA 1
ATOM 716 C C . GLY A 1 90 ? 5.344 2.635 26.477 1.00 90.06 90 GLY A C 1
ATOM 717 O O . GLY A 1 90 ? 5.402 1.587 27.119 1.00 90.06 90 GLY A O 1
ATOM 718 N N . ASN A 1 91 ? 4.231 3.370 26.444 1.00 91.44 91 ASN A N 1
ATOM 719 C CA . ASN A 1 91 ? 2.988 2.958 27.095 1.00 91.44 91 ASN A CA 1
ATOM 720 C C . ASN A 1 91 ? 2.247 1.928 26.239 1.00 91.44 91 ASN A C 1
ATOM 722 O O . ASN A 1 91 ? 2.148 2.075 25.019 1.00 91.44 91 ASN A O 1
ATOM 726 N N . LEU A 1 92 ? 1.696 0.899 26.884 1.00 92.50 92 LEU A N 1
ATOM 727 C CA . LEU A 1 92 ? 0.842 -0.083 26.223 1.00 92.50 92 LEU A CA 1
ATOM 728 C C . LEU A 1 92 ? -0.480 0.588 25.826 1.00 92.50 92 LEU A C 1
ATOM 730 O O . LEU A 1 92 ? -1.183 1.121 26.677 1.00 92.50 92 LEU A O 1
ATOM 734 N N . MET A 1 93 ? -0.809 0.582 24.534 1.00 91.81 93 MET A N 1
ATOM 735 C CA . MET A 1 93 ? -2.088 1.115 24.036 1.00 91.81 93 MET A CA 1
ATOM 736 C C . MET A 1 93 ? -3.126 0.010 23.843 1.00 91.81 93 MET A C 1
ATOM 738 O O . MET A 1 93 ? -4.333 0.221 23.979 1.00 91.81 93 MET A O 1
ATOM 742 N N . GLY A 1 94 ? -2.656 -1.186 23.508 1.00 94.00 94 GLY A N 1
ATOM 743 C CA . GLY A 1 94 ? -3.501 -2.337 23.271 1.00 94.00 94 GLY A CA 1
ATOM 744 C C . GLY A 1 94 ? -2.761 -3.428 22.524 1.00 94.00 94 GLY A C 1
ATOM 745 O O . GLY A 1 94 ? -1.530 -3.457 22.469 1.00 94.00 94 GLY A O 1
ATOM 746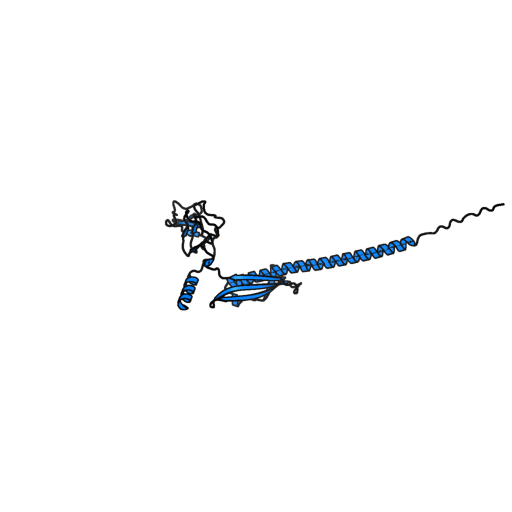 N N . GLU A 1 95 ? -3.538 -4.322 21.937 1.00 95.69 95 GLU A N 1
ATOM 747 C CA . GLU A 1 95 ? -3.037 -5.535 21.310 1.00 95.69 95 GLU A CA 1
ATOM 748 C C . GLU A 1 95 ? -3.723 -5.741 19.963 1.00 95.69 95 GLU A C 1
ATOM 750 O O . GLU A 1 95 ? -4.860 -5.302 19.735 1.00 95.69 95 GLU A O 1
ATOM 755 N N . PHE A 1 96 ? -3.022 -6.424 19.067 1.00 96.19 96 PHE A N 1
ATOM 756 C CA . PHE A 1 96 ? -3.602 -6.932 17.837 1.00 96.19 96 PHE A CA 1
ATOM 757 C C . PHE A 1 96 ? -3.292 -8.416 17.664 1.00 96.19 96 PHE A C 1
ATOM 759 O O . PHE A 1 96 ? -2.284 -8.923 18.155 1.00 96.19 96 PHE A O 1
ATOM 766 N N . SER A 1 97 ? -4.183 -9.086 16.941 1.00 96.75 97 SER A N 1
ATOM 767 C CA . SER A 1 97 ? -4.121 -10.505 16.615 1.00 96.75 97 SER A CA 1
ATOM 768 C C . SER A 1 97 ? -4.336 -10.698 15.121 1.00 96.75 97 SER A C 1
ATOM 770 O O . SER A 1 97 ? -5.271 -10.127 14.548 1.00 96.75 97 SER A O 1
ATOM 772 N N . LEU A 1 98 ? -3.461 -11.472 14.491 1.00 95.25 98 LEU A N 1
ATOM 773 C CA . LEU A 1 98 ? -3.437 -11.721 13.057 1.00 95.25 98 LEU A CA 1
ATOM 774 C C . LEU A 1 98 ? -3.962 -13.118 12.739 1.00 95.25 98 LEU A C 1
ATOM 776 O O . LEU A 1 98 ? -3.506 -14.111 13.297 1.00 95.25 98 LEU A O 1
ATOM 780 N N . ASP A 1 99 ? -4.872 -13.175 11.776 1.00 95.00 99 ASP A N 1
ATOM 781 C CA . ASP A 1 99 ? -5.370 -14.401 11.166 1.00 95.00 99 ASP A CA 1
ATOM 782 C C . ASP A 1 99 ? -4.990 -14.401 9.682 1.00 95.00 99 ASP A C 1
ATOM 784 O O . ASP A 1 99 ? -5.227 -13.409 8.985 1.00 95.00 99 ASP A O 1
ATOM 788 N N . ILE A 1 100 ? -4.327 -15.459 9.215 1.00 91.50 100 ILE A N 1
ATOM 789 C CA . ILE A 1 100 ? -3.683 -15.498 7.896 1.00 91.50 100 ILE A CA 1
ATOM 790 C C . ILE A 1 100 ? -4.157 -16.732 7.140 1.00 91.50 100 ILE A C 1
ATOM 792 O O . ILE A 1 100 ? -3.753 -17.856 7.433 1.00 91.50 100 ILE A O 1
ATOM 796 N N . ASP A 1 101 ? -4.925 -16.489 6.085 1.00 90.62 101 ASP A N 1
ATOM 797 C CA . ASP A 1 101 ? -5.365 -17.509 5.146 1.00 90.62 101 ASP A CA 1
ATOM 798 C C . ASP A 1 101 ? -4.508 -17.453 3.881 1.00 90.62 101 ASP A C 1
ATOM 800 O O . ASP A 1 101 ? -4.472 -16.448 3.164 1.00 90.62 101 ASP A O 1
ATOM 804 N N . THR A 1 102 ? -3.824 -18.552 3.570 1.00 87.19 102 THR A N 1
ATOM 805 C CA . THR A 1 102 ? -3.003 -18.665 2.359 1.00 87.19 102 THR A CA 1
ATOM 806 C C . THR A 1 102 ? -3.744 -19.455 1.285 1.00 87.19 102 THR A C 1
ATOM 808 O O . THR A 1 102 ? -4.280 -20.534 1.528 1.00 87.19 102 THR A O 1
ATOM 811 N N . THR A 1 103 ? -3.803 -18.903 0.073 1.00 83.81 103 THR A N 1
ATOM 812 C CA . THR A 1 103 ? -4.364 -19.579 -1.100 1.00 83.81 103 THR A CA 1
ATOM 813 C C . THR A 1 103 ? -3.224 -20.116 -1.949 1.00 83.81 103 THR A C 1
ATOM 815 O O . THR A 1 103 ? -2.388 -19.355 -2.447 1.00 83.81 103 THR A O 1
ATOM 818 N N . LEU A 1 104 ? -3.212 -21.436 -2.118 1.00 82.00 104 LEU A N 1
ATOM 819 C CA . LEU A 1 104 ? -2.222 -22.152 -2.910 1.00 82.00 104 LEU A CA 1
ATOM 820 C C . LEU A 1 104 ? -2.786 -22.480 -4.294 1.00 82.00 104 LEU A C 1
ATOM 822 O O . LEU A 1 104 ? -3.931 -22.912 -4.422 1.00 82.00 104 LEU A O 1
ATOM 826 N N . SER A 1 105 ? -1.961 -22.326 -5.324 1.00 74.12 105 SER A N 1
ATOM 827 C CA . SER A 1 105 ? -2.224 -22.848 -6.664 1.00 74.12 105 SER A CA 1
ATOM 828 C C . SER A 1 105 ? -0.946 -23.472 -7.204 1.00 74.12 105 SER A C 1
ATOM 830 O O . SER A 1 105 ? 0.111 -22.856 -7.150 1.00 74.12 105 SER A O 1
ATOM 832 N N . CYS A 1 106 ? -1.034 -24.710 -7.692 1.00 71.75 106 CYS A N 1
ATOM 833 C CA . CYS A 1 106 ? 0.119 -25.474 -8.190 1.00 71.75 106 CYS A CA 1
ATOM 834 C C . CYS A 1 106 ? 1.281 -25.611 -7.180 1.00 71.75 106 CYS A C 1
ATOM 836 O O . CYS A 1 106 ? 2.431 -25.714 -7.581 1.00 71.75 106 CYS A O 1
ATOM 838 N N . GLY A 1 107 ? 0.989 -25.623 -5.873 1.00 72.38 107 GLY A N 1
ATOM 839 C CA . GLY A 1 107 ? 2.007 -25.697 -4.814 1.00 72.38 107 GLY A CA 1
ATOM 840 C C . GLY A 1 107 ? 2.616 -24.348 -4.416 1.00 72.38 107 GLY A C 1
ATOM 841 O O . GLY A 1 107 ? 3.324 -24.288 -3.418 1.00 72.38 107 GLY A O 1
ATOM 842 N N . GLU A 1 108 ? 2.272 -23.270 -5.124 1.00 71.75 108 GLU A N 1
ATOM 843 C CA . GLU A 1 108 ? 2.771 -21.916 -4.884 1.00 71.75 108 GLU A CA 1
ATOM 844 C C . GLU A 1 108 ? 1.719 -21.033 -4.206 1.00 71.75 108 GLU A C 1
ATOM 846 O O . GLU A 1 108 ? 0.517 -21.131 -4.477 1.00 71.75 108 GLU A O 1
ATOM 851 N N . THR A 1 109 ? 2.162 -20.125 -3.331 1.00 77.69 109 THR A N 1
ATOM 852 C CA . THR A 1 109 ? 1.260 -19.159 -2.684 1.00 77.69 109 THR A CA 1
ATOM 853 C C . THR A 1 109 ? 0.952 -18.017 -3.644 1.00 77.69 109 THR A C 1
ATOM 855 O O . THR A 1 109 ? 1.796 -17.163 -3.911 1.00 77.69 109 THR A O 1
ATOM 858 N N . ILE A 1 110 ? -0.276 -17.982 -4.161 1.00 78.00 110 ILE A N 1
ATOM 859 C CA . ILE A 1 110 ? -0.712 -16.944 -5.109 1.00 78.00 110 ILE A CA 1
ATOM 860 C C . ILE A 1 110 ? -1.289 -15.715 -4.407 1.00 78.00 110 ILE A C 1
ATOM 862 O O . ILE A 1 110 ? -1.182 -14.598 -4.917 1.00 78.00 110 ILE A O 1
ATOM 866 N N . GLN A 1 111 ? -1.896 -15.924 -3.240 1.00 85.31 111 GLN A N 1
ATOM 867 C CA . GLN A 1 111 ? -2.620 -14.901 -2.502 1.00 85.31 111 GLN A CA 1
ATOM 868 C C . GLN A 1 111 ? -2.627 -15.231 -1.010 1.00 85.31 111 GLN A C 1
ATOM 870 O O . GLN A 1 111 ? -2.762 -16.389 -0.616 1.00 85.31 111 GLN A O 1
ATOM 875 N N . ARG A 1 112 ? -2.515 -14.200 -0.178 1.00 88.31 112 ARG A N 1
ATOM 876 C CA . ARG A 1 112 ? -2.662 -14.263 1.274 1.00 88.31 112 ARG A CA 1
ATOM 877 C C . ARG A 1 112 ? -3.735 -13.279 1.698 1.00 88.31 112 ARG A C 1
ATOM 879 O O . ARG A 1 112 ? -3.643 -12.096 1.376 1.00 88.31 112 ARG A O 1
ATOM 886 N N . ASN A 1 113 ? -4.739 -13.759 2.413 1.00 92.50 113 ASN A N 1
ATOM 887 C CA . ASN A 1 113 ? -5.745 -12.923 3.044 1.00 92.50 113 ASN A CA 1
ATOM 888 C C . ASN A 1 113 ? -5.379 -12.798 4.517 1.00 92.50 113 ASN A C 1
ATOM 890 O O . ASN A 1 113 ? -5.281 -13.798 5.218 1.00 92.50 113 ASN A O 1
ATOM 894 N N . ILE A 1 114 ? -5.143 -11.574 4.971 1.00 93.44 114 ILE A N 1
ATOM 895 C CA . ILE A 1 114 ? -4.761 -11.297 6.352 1.00 93.44 114 ILE A CA 1
ATOM 896 C C . ILE A 1 114 ? -5.878 -10.506 6.996 1.00 93.44 114 ILE A C 1
ATOM 898 O O . ILE A 1 114 ? -6.257 -9.442 6.504 1.00 93.44 114 ILE A O 1
ATOM 902 N N . THR A 1 115 ? -6.379 -11.016 8.111 1.00 96.62 115 THR A N 1
ATOM 903 C CA . THR A 1 115 ? -7.343 -10.334 8.961 1.00 96.62 115 THR A CA 1
ATOM 904 C C . THR A 1 115 ? -6.670 -9.969 10.274 1.00 96.62 115 THR A C 1
ATOM 906 O O . THR A 1 115 ? -6.391 -10.827 11.102 1.00 96.62 115 THR A O 1
ATOM 909 N N . SER A 1 116 ? -6.438 -8.678 10.488 1.00 97.12 116 SER A N 1
ATOM 910 C CA . SER A 1 116 ? -5.943 -8.149 11.757 1.00 97.12 116 SER A CA 1
ATOM 911 C C . SER A 1 116 ? -7.106 -7.705 12.630 1.00 97.12 116 SER A C 1
ATOM 913 O O . SER A 1 116 ? -7.978 -6.959 12.181 1.00 97.12 116 SER A O 1
ATOM 915 N N . SER A 1 117 ? -7.132 -8.165 13.876 1.00 97.31 117 SER A N 1
ATOM 916 C CA . SER A 1 117 ? -8.107 -7.792 14.898 1.00 97.31 117 SER A CA 1
ATOM 917 C C . SER A 1 117 ? -7.415 -7.007 16.011 1.00 97.31 117 SER A C 1
ATOM 919 O O . SER A 1 117 ? -6.592 -7.581 16.710 1.00 97.31 117 SER A O 1
ATOM 921 N N . GLY A 1 118 ? -7.770 -5.737 16.213 1.00 96.88 118 GLY A N 1
ATOM 922 C CA . GLY A 1 118 ? -7.192 -4.865 17.245 1.00 96.88 118 GLY A CA 1
ATOM 923 C C . GLY A 1 118 ? -8.187 -4.495 18.348 1.00 96.88 118 GLY A C 1
ATOM 924 O O . GLY A 1 118 ? -9.395 -4.388 18.093 1.00 96.88 118 GLY A O 1
ATOM 925 N N . TRP A 1 119 ? -7.693 -4.299 19.573 1.00 96.38 119 TRP A N 1
ATOM 926 C CA . TRP A 1 119 ? -8.452 -3.778 20.720 1.00 96.38 119 TRP A CA 1
ATOM 927 C C . TRP A 1 119 ? -7.547 -3.051 21.719 1.00 96.38 119 TRP A C 1
ATOM 929 O O . TRP A 1 119 ? -6.366 -3.364 21.846 1.00 96.38 119 TRP A O 1
ATOM 939 N N . THR A 1 120 ? -8.112 -2.082 22.439 1.00 94.88 120 THR A N 1
ATOM 940 C CA . THR A 1 120 ? -7.394 -1.344 23.488 1.00 94.88 120 THR A CA 1
ATOM 941 C C . THR A 1 120 ? -7.418 -2.100 24.816 1.00 94.88 120 THR A C 1
ATOM 943 O O . THR A 1 120 ? -8.308 -2.926 25.047 1.00 94.88 120 THR A O 1
ATOM 946 N N . GLU A 1 121 ? -6.465 -1.803 25.703 1.00 90.69 121 GLU A N 1
ATOM 947 C CA . GLU A 1 121 ? -6.400 -2.396 27.050 1.00 90.69 121 GLU A CA 1
ATOM 948 C C . GLU A 1 121 ? -7.645 -2.046 27.886 1.00 90.69 121 GLU A C 1
ATOM 950 O O . GLU A 1 121 ? -8.247 -2.915 28.517 1.00 90.69 121 GLU A O 1
ATOM 955 N N . ASP A 1 122 ? -8.097 -0.791 27.808 1.00 87.75 122 ASP A N 1
ATOM 956 C CA . ASP A 1 122 ? -9.257 -0.291 28.555 1.00 87.75 122 ASP A CA 1
ATOM 957 C C . ASP A 1 122 ? -10.592 -0.927 28.115 1.00 87.75 122 ASP A C 1
ATOM 959 O O . ASP A 1 122 ? -11.542 -1.022 28.899 1.00 87.75 122 ASP A O 1
ATOM 963 N N . PHE A 1 123 ? -10.701 -1.349 26.847 1.00 90.81 123 PHE A N 1
ATOM 964 C CA . PHE A 1 123 ? -11.942 -1.871 26.262 1.00 90.81 123 PHE A CA 1
ATOM 965 C C . PHE A 1 123 ? -11.712 -3.153 25.441 1.00 90.81 123 PHE A C 1
ATOM 967 O O . PHE A 1 123 ? -11.998 -3.170 24.238 1.00 90.81 123 PHE A O 1
ATOM 974 N N . PRO A 1 124 ? -11.355 -4.288 26.075 1.00 90.31 124 PRO A N 1
ATOM 975 C CA . PRO A 1 124 ? -11.007 -5.531 25.369 1.00 90.31 124 PRO A CA 1
ATOM 976 C C . PRO A 1 124 ? -12.182 -6.147 24.588 1.00 90.31 124 PRO A C 1
ATOM 978 O O . PRO A 1 124 ? -12.002 -6.914 23.641 1.00 90.31 124 PRO A O 1
ATOM 981 N N . ASN A 1 125 ? -13.416 -5.791 24.960 1.00 91.31 125 ASN A N 1
ATOM 982 C CA . ASN A 1 125 ? -14.635 -6.237 24.281 1.00 91.31 125 ASN A CA 1
ATOM 983 C C . ASN A 1 125 ? -14.962 -5.426 23.014 1.00 91.31 125 ASN A C 1
ATOM 985 O O . ASN A 1 125 ? -15.837 -5.823 22.246 1.00 91.31 125 ASN A O 1
ATOM 989 N N . THR A 1 126 ? -14.309 -4.281 22.793 1.00 91.06 126 THR A N 1
ATOM 990 C CA . THR A 1 126 ? -14.543 -3.424 21.621 1.00 91.06 126 THR A CA 1
ATOM 991 C C . THR A 1 126 ? -13.451 -3.692 20.591 1.00 91.06 126 THR A C 1
ATOM 993 O O . THR A 1 126 ? -12.446 -2.991 20.544 1.00 91.06 126 THR A O 1
ATOM 996 N N . LYS A 1 127 ? -13.641 -4.740 19.781 1.00 94.19 127 LYS A N 1
ATOM 997 C CA . LYS A 1 127 ? -12.672 -5.152 18.756 1.00 94.19 127 LYS A CA 1
ATOM 998 C C . LYS A 1 127 ? -13.008 -4.561 17.391 1.00 94.19 127 LYS A C 1
ATOM 1000 O O . LYS A 1 127 ? -14.178 -4.495 17.006 1.00 94.19 127 LYS A O 1
ATOM 1005 N N . ARG A 1 128 ? -11.981 -4.216 16.619 1.00 96.56 128 ARG A N 1
ATOM 1006 C CA . ARG A 1 128 ? -12.096 -3.865 15.197 1.00 96.56 128 ARG A CA 1
ATOM 1007 C C . ARG A 1 128 ? -11.262 -4.819 14.370 1.00 96.56 128 ARG A C 1
ATOM 1009 O O . ARG A 1 128 ? -10.229 -5.287 14.828 1.00 96.56 128 ARG A O 1
ATOM 1016 N N . LYS A 1 129 ? -11.740 -5.112 13.164 1.00 96.75 129 LYS A N 1
ATOM 1017 C CA . LYS A 1 129 ? -11.048 -5.982 12.219 1.00 96.75 129 LYS A CA 1
ATOM 1018 C C . LYS A 1 129 ? -10.781 -5.245 10.918 1.00 96.75 129 LYS A C 1
ATOM 1020 O O . LYS A 1 129 ? -11.663 -4.529 10.439 1.00 96.75 129 LYS A O 1
ATOM 1025 N N . VAL A 1 130 ? -9.599 -5.458 10.360 1.00 96.75 130 VAL A N 1
ATOM 1026 C CA . VAL A 1 130 ? -9.194 -5.015 9.025 1.00 96.75 130 VAL A CA 1
ATOM 1027 C C . VAL A 1 130 ? -8.753 -6.251 8.262 1.00 96.75 130 VAL A C 1
ATOM 1029 O O . VAL A 1 130 ? -7.939 -7.020 8.763 1.00 96.75 130 VAL A O 1
ATOM 1032 N N . ALA A 1 131 ? -9.310 -6.447 7.071 1.00 95.94 131 ALA A N 1
ATOM 1033 C CA . ALA A 1 131 ? -8.946 -7.544 6.190 1.00 95.94 131 ALA A CA 1
ATOM 1034 C C . ALA A 1 131 ? -8.289 -6.986 4.927 1.00 95.94 131 ALA A C 1
ATOM 1036 O O . ALA A 1 131 ? -8.828 -6.070 4.302 1.00 95.94 131 ALA A O 1
ATOM 1037 N N . VAL A 1 132 ? -7.141 -7.543 4.553 1.00 94.00 132 VAL A N 1
ATOM 1038 C CA . VAL A 1 132 ? -6.414 -7.203 3.327 1.00 94.00 132 VAL A CA 1
ATOM 1039 C C . VAL A 1 132 ? -6.048 -8.464 2.567 1.00 94.00 132 VAL A C 1
ATOM 1041 O O . VAL A 1 132 ? -5.920 -9.541 3.146 1.00 94.00 132 VAL A O 1
ATOM 1044 N N . SER A 1 133 ? -5.856 -8.318 1.261 1.00 91.06 133 SER A N 1
ATOM 1045 C CA . SER A 1 133 ? -5.371 -9.394 0.413 1.00 91.06 133 SER A CA 1
ATOM 1046 C C . SER A 1 133 ? -4.091 -8.971 -0.289 1.00 91.06 133 SER A C 1
ATOM 1048 O O . SER A 1 133 ? -4.082 -7.970 -1.008 1.00 91.06 133 SER A O 1
ATOM 1050 N N . TYR A 1 134 ? -3.018 -9.729 -0.079 1.00 87.75 134 TYR A N 1
ATOM 1051 C CA . TYR A 1 134 ? -1.768 -9.582 -0.812 1.00 87.75 134 TYR A CA 1
ATOM 1052 C C . TYR A 1 134 ? -1.642 -10.726 -1.805 1.00 87.75 134 TYR A C 1
ATOM 1054 O O . TYR A 1 134 ? -1.626 -11.891 -1.419 1.00 87.75 134 TYR A O 1
ATOM 1062 N N . GLY A 1 135 ? -1.558 -10.396 -3.088 1.00 82.56 135 GLY A N 1
ATOM 1063 C CA . GLY A 1 135 ? -1.336 -11.361 -4.158 1.00 82.56 135 GLY A CA 1
ATOM 1064 C C . GLY A 1 135 ? -0.097 -11.008 -4.962 1.00 82.56 135 GLY A C 1
ATOM 1065 O O . GLY A 1 135 ? 0.295 -9.841 -5.028 1.00 82.56 135 GLY A O 1
ATOM 1066 N N . ARG A 1 136 ? 0.506 -12.017 -5.597 1.00 76.50 136 ARG A N 1
ATOM 1067 C CA . ARG A 1 136 ? 1.570 -11.785 -6.582 1.00 76.50 136 ARG A CA 1
ATOM 1068 C C . ARG A 1 136 ? 0.998 -10.979 -7.750 1.00 76.50 136 ARG A C 1
ATOM 1070 O O . ARG A 1 136 ? -0.082 -11.286 -8.260 1.00 76.50 136 ARG A O 1
ATOM 1077 N N . THR A 1 137 ? 1.717 -9.947 -8.185 1.00 77.94 137 THR A N 1
ATOM 1078 C CA . THR A 1 137 ? 1.313 -9.158 -9.354 1.00 77.94 137 THR A CA 1
ATOM 1079 C C . THR A 1 137 ? 1.303 -10.047 -10.595 1.00 77.94 137 THR A C 1
ATOM 1081 O O . THR A 1 137 ? 2.318 -10.639 -10.950 1.00 77.94 137 THR A O 1
ATOM 1084 N N . SER A 1 138 ? 0.156 -10.134 -11.271 1.00 82.12 138 SER A N 1
ATOM 1085 C CA . SER A 1 138 ? 0.033 -10.909 -12.507 1.00 82.12 138 SER A CA 1
ATOM 1086 C C . SER A 1 138 ? 0.731 -10.219 -13.678 1.00 82.12 138 SER A C 1
ATOM 1088 O O . SER A 1 138 ? 0.587 -9.010 -13.868 1.00 82.12 138 SER A O 1
ATOM 1090 N N . VAL A 1 139 ? 1.389 -11.010 -14.528 1.00 86.38 139 VAL A N 1
ATOM 1091 C CA . VAL A 1 139 ? 1.950 -10.562 -15.815 1.00 86.38 139 VAL A CA 1
ATOM 1092 C C . VAL A 1 139 ? 0.871 -9.950 -16.712 1.00 86.38 139 VAL A C 1
ATOM 1094 O O . VAL A 1 139 ? 1.121 -8.958 -17.387 1.00 86.38 139 VAL A O 1
ATOM 1097 N N . ALA A 1 140 ? -0.360 -10.471 -16.650 1.00 87.31 140 ALA A N 1
ATOM 1098 C CA . ALA A 1 140 ? -1.490 -9.986 -17.445 1.00 87.31 140 ALA A CA 1
ATOM 1099 C C . ALA A 1 140 ? -1.949 -8.563 -17.068 1.00 87.31 140 ALA A C 1
ATOM 1101 O O . ALA A 1 140 ? -2.785 -7.984 -17.758 1.00 87.31 140 ALA A O 1
ATOM 1102 N N . ARG A 1 141 ? -1.422 -7.988 -15.977 1.00 88.69 141 ARG A N 1
ATOM 1103 C CA . ARG A 1 141 ? -1.673 -6.592 -15.601 1.00 88.69 141 ARG A CA 1
ATOM 1104 C C . ARG A 1 141 ? -0.991 -5.603 -16.553 1.00 88.69 141 ARG A C 1
ATOM 1106 O O . ARG A 1 141 ? -1.476 -4.482 -16.695 1.00 88.69 141 ARG A O 1
ATOM 1113 N N . PHE A 1 142 ? 0.132 -5.984 -17.158 1.00 92.50 142 PHE A N 1
ATOM 1114 C CA . PHE A 1 142 ? 0.963 -5.087 -17.956 1.00 92.50 142 PHE A CA 1
ATOM 1115 C C . PHE A 1 142 ? 0.622 -5.186 -19.441 1.00 92.50 142 PHE A C 1
ATOM 1117 O O . PHE A 1 142 ? 0.508 -6.279 -19.990 1.00 92.50 142 PHE A O 1
ATOM 1124 N N . ALA A 1 143 ? 0.501 -4.032 -20.100 1.00 94.06 143 ALA A N 1
ATOM 1125 C CA . ALA A 1 143 ? 0.445 -3.966 -21.559 1.00 94.06 143 ALA A CA 1
ATOM 1126 C C . ALA A 1 143 ? 1.836 -4.209 -22.159 1.00 94.06 143 ALA A C 1
ATOM 1128 O O . ALA A 1 143 ? 1.972 -4.874 -23.183 1.00 94.06 143 ALA A O 1
ATOM 1129 N N . TYR A 1 144 ? 2.869 -3.695 -21.485 1.00 94.50 144 TYR A N 1
ATOM 1130 C CA . TYR A 1 144 ? 4.266 -3.919 -21.828 1.00 94.50 144 TYR A CA 1
ATOM 1131 C C . TYR A 1 144 ? 5.058 -4.201 -20.559 1.00 94.50 144 TYR A C 1
ATOM 1133 O O . TYR A 1 144 ? 5.015 -3.423 -19.605 1.00 94.50 144 TYR A O 1
ATOM 1141 N N . LEU A 1 145 ? 5.786 -5.313 -20.568 1.00 94.62 145 LEU A N 1
ATOM 1142 C CA . LEU A 1 145 ? 6.651 -5.741 -19.481 1.00 94.62 145 LEU A CA 1
ATOM 1143 C C . LEU A 1 145 ? 8.000 -6.151 -20.073 1.00 94.62 145 LEU A C 1
ATOM 1145 O O . LEU A 1 145 ? 8.073 -7.107 -20.844 1.00 94.62 145 LEU A O 1
ATOM 1149 N N . LEU A 1 146 ? 9.049 -5.390 -19.763 1.00 95.38 146 LEU A N 1
ATOM 1150 C CA . LEU A 1 146 ? 10.362 -5.492 -20.404 1.00 95.38 146 LEU A CA 1
ATOM 1151 C C . LEU A 1 146 ? 11.490 -5.621 -19.367 1.00 95.38 146 LEU A C 1
ATOM 1153 O O . LEU A 1 146 ? 11.360 -5.184 -18.227 1.00 95.38 146 LEU A O 1
ATOM 1157 N N . ASN A 1 147 ? 12.611 -6.218 -19.769 1.00 94.69 147 ASN A N 1
ATOM 1158 C CA . ASN A 1 147 ? 13.798 -6.389 -18.921 1.00 94.69 147 ASN A CA 1
ATOM 1159 C C . ASN A 1 147 ? 15.029 -5.663 -19.496 1.00 94.69 147 ASN A C 1
ATOM 1161 O O . ASN A 1 147 ? 16.153 -6.129 -19.333 1.00 94.69 147 ASN A O 1
ATOM 1165 N N . ASP A 1 148 ? 14.818 -4.577 -20.247 1.00 95.31 148 ASP A N 1
ATOM 1166 C CA . ASP A 1 148 ? 15.879 -3.878 -20.986 1.00 95.31 148 ASP A CA 1
ATOM 1167 C C . ASP A 1 148 ? 15.555 -2.387 -21.179 1.00 95.31 148 ASP A C 1
ATOM 1169 O O . ASP A 1 148 ? 14.419 -1.943 -20.989 1.00 95.31 148 ASP A O 1
ATOM 1173 N N . ASN A 1 149 ? 16.548 -1.595 -21.568 1.00 95.88 149 ASN A N 1
ATOM 1174 C CA . ASN A 1 149 ? 16.349 -0.201 -21.933 1.00 95.88 149 ASN A CA 1
ATOM 1175 C C . ASN A 1 149 ? 15.494 -0.106 -23.204 1.00 95.88 149 ASN A C 1
ATOM 1177 O O . ASN A 1 149 ? 15.741 -0.806 -24.187 1.00 95.88 149 ASN A O 1
ATOM 1181 N N . VAL A 1 150 ? 14.492 0.773 -23.212 1.00 95.69 150 VAL A N 1
ATOM 1182 C CA . VAL A 1 150 ? 13.516 0.841 -24.307 1.00 95.69 150 VAL A CA 1
ATOM 1183 C C . VAL A 1 150 ? 13.166 2.272 -24.688 1.00 95.69 150 VAL A C 1
ATOM 1185 O O . VAL A 1 150 ? 13.038 3.152 -23.841 1.00 95.69 150 VAL A O 1
ATOM 1188 N N . TRP A 1 151 ? 12.960 2.486 -25.987 1.00 94.94 151 TRP A N 1
ATOM 1189 C CA . TRP A 1 151 ? 12.359 3.699 -26.527 1.00 94.94 151 TRP A CA 1
ATOM 1190 C C . TRP A 1 151 ? 10.959 3.399 -27.063 1.00 94.94 151 TRP A C 1
ATOM 1192 O O . TRP A 1 151 ? 10.794 2.656 -28.034 1.00 94.94 151 TRP A O 1
ATOM 1202 N N . ALA A 1 152 ? 9.944 3.983 -26.434 1.00 94.94 152 ALA A N 1
ATOM 1203 C CA . ALA A 1 152 ? 8.608 4.079 -26.994 1.00 94.94 152 ALA A CA 1
ATOM 1204 C C . ALA A 1 152 ? 8.533 5.354 -27.842 1.00 94.94 152 ALA A C 1
ATOM 1206 O O . ALA A 1 152 ? 8.495 6.457 -27.303 1.00 94.94 152 ALA A O 1
ATOM 1207 N N . GLY A 1 153 ? 8.576 5.187 -29.165 1.00 92.69 153 GLY A N 1
ATOM 1208 C CA . GLY A 1 153 ? 8.565 6.292 -30.123 1.00 92.69 153 GLY A CA 1
ATOM 1209 C C . GLY A 1 153 ? 7.272 7.122 -30.109 1.00 92.69 153 GLY A C 1
ATOM 1210 O O . GLY A 1 153 ? 6.260 6.685 -29.555 1.00 92.69 153 GLY A O 1
ATOM 1211 N N . PRO A 1 154 ? 7.292 8.308 -30.744 1.00 92.31 154 PRO A N 1
ATOM 1212 C CA . PRO A 1 154 ? 6.187 9.273 -30.723 1.00 92.31 154 PRO A CA 1
ATOM 1213 C C . PRO A 1 154 ? 4.919 8.822 -31.454 1.00 92.31 154 PRO A C 1
ATOM 1215 O O . PRO A 1 154 ? 3.872 9.443 -31.306 1.00 92.31 154 PRO A O 1
ATOM 1218 N N . ASP A 1 155 ? 5.010 7.763 -32.252 1.00 92.75 155 ASP A N 1
ATOM 1219 C CA . ASP A 1 155 ? 3.917 7.137 -32.992 1.00 92.75 155 ASP A CA 1
ATOM 1220 C C . ASP A 1 155 ? 3.143 6.092 -32.170 1.00 92.75 155 ASP A C 1
ATOM 1222 O O . ASP A 1 155 ? 2.169 5.519 -32.661 1.00 92.75 155 ASP A O 1
ATOM 1226 N N . ARG A 1 156 ? 3.563 5.818 -30.927 1.00 92.56 156 ARG A N 1
ATOM 1227 C CA . ARG A 1 156 ? 2.932 4.810 -30.068 1.00 92.56 156 ARG A CA 1
ATOM 1228 C C . ARG A 1 156 ? 1.841 5.398 -29.180 1.00 92.56 156 ARG A C 1
ATOM 1230 O O . ARG A 1 156 ? 2.029 6.439 -28.563 1.00 92.56 156 ARG A O 1
ATOM 1237 N N . GLU A 1 157 ? 0.756 4.641 -29.036 1.00 94.00 157 GLU A N 1
ATOM 1238 C CA . GLU A 1 157 ? -0.294 4.859 -28.037 1.00 94.00 157 GLU A CA 1
ATOM 1239 C C . GLU A 1 157 ? -0.308 3.663 -27.069 1.00 94.00 157 GLU A C 1
ATOM 1241 O O . GLU A 1 157 ? -0.632 2.531 -27.442 1.00 94.00 157 GLU A O 1
ATOM 1246 N N . VAL A 1 158 ? 0.093 3.892 -25.820 1.00 94.00 158 VAL A N 1
ATOM 1247 C CA . VAL A 1 158 ? 0.225 2.863 -24.784 1.00 94.00 158 VAL A CA 1
ATOM 1248 C C . VAL A 1 158 ? -1.007 2.870 -23.878 1.00 94.00 158 VAL A C 1
ATOM 1250 O O . VAL A 1 158 ? -1.199 3.762 -23.048 1.00 94.00 158 VAL A O 1
ATOM 1253 N N . LYS A 1 159 ? -1.823 1.817 -24.009 1.00 92.88 159 LYS A N 1
ATOM 1254 C CA . LYS A 1 159 ? -3.059 1.601 -23.239 1.00 92.88 159 LYS A CA 1
ATOM 1255 C C . LYS A 1 159 ? -2.864 0.533 -22.170 1.00 92.88 159 LYS A C 1
ATOM 1257 O O . LYS A 1 159 ? -3.164 -0.638 -22.389 1.00 92.88 159 LYS A O 1
ATOM 1262 N N . GLY A 1 160 ? -2.350 0.939 -21.015 1.00 93.38 160 GLY A N 1
ATOM 1263 C CA . GLY A 1 160 ? -2.168 0.067 -19.852 1.00 93.38 160 GLY A CA 1
ATOM 1264 C C . GLY A 1 160 ? -0.804 0.238 -19.198 1.00 93.38 160 GLY A C 1
ATOM 1265 O O . GLY A 1 160 ? 0.008 1.042 -19.652 1.00 93.38 160 GLY A O 1
ATOM 1266 N N . PHE A 1 161 ? -0.571 -0.508 -18.116 1.00 95.31 161 PHE A N 1
ATOM 1267 C CA . PHE A 1 161 ? 0.679 -0.431 -17.362 1.00 95.31 161 PHE A CA 1
ATOM 1268 C C . PHE A 1 161 ? 1.871 -0.775 -18.258 1.00 95.31 161 PHE A C 1
ATOM 1270 O O . PHE A 1 161 ? 1.878 -1.820 -18.918 1.00 95.31 161 PHE A O 1
ATOM 1277 N N . TYR A 1 162 ? 2.876 0.095 -18.250 1.00 96.31 162 TYR A N 1
ATOM 1278 C CA . TYR A 1 162 ? 4.136 -0.094 -18.957 1.00 96.31 162 TYR A CA 1
ATOM 1279 C C . TYR A 1 162 ? 5.252 -0.198 -17.921 1.00 96.31 162 TYR A C 1
ATOM 1281 O O . TYR A 1 162 ? 5.416 0.699 -17.096 1.00 96.31 162 TYR A O 1
ATOM 1289 N N . HIS A 1 163 ? 6.016 -1.286 -17.939 1.00 96.62 163 HIS A N 1
ATOM 1290 C CA . HIS A 1 163 ? 7.123 -1.482 -17.011 1.00 96.62 163 HIS A CA 1
ATOM 1291 C C . HIS A 1 163 ? 8.380 -1.971 -17.722 1.00 96.62 163 HIS A C 1
ATOM 1293 O O . HIS A 1 163 ? 8.308 -2.839 -18.596 1.00 96.62 163 HIS A O 1
ATOM 1299 N N . SER A 1 164 ? 9.533 -1.448 -17.303 1.00 96.75 164 SER A N 1
ATOM 1300 C CA . SER A 1 164 ? 10.829 -2.030 -17.632 1.00 96.75 164 SER A CA 1
ATOM 1301 C C . SER A 1 164 ? 11.769 -2.084 -16.429 1.00 96.75 164 SER A C 1
ATOM 1303 O O . SER A 1 164 ? 11.877 -1.122 -15.670 1.00 96.75 164 SER A O 1
ATOM 1305 N N . ASN A 1 165 ? 12.533 -3.170 -16.303 1.00 96.06 165 ASN A N 1
ATOM 1306 C CA . ASN A 1 165 ? 13.669 -3.217 -15.373 1.00 96.06 165 ASN A CA 1
ATOM 1307 C C . ASN A 1 165 ? 14.856 -2.345 -15.833 1.00 96.06 165 ASN A C 1
ATOM 1309 O O . ASN A 1 165 ? 15.784 -2.080 -15.064 1.00 96.06 165 ASN A O 1
ATOM 1313 N N . GLY A 1 166 ? 14.851 -1.925 -17.100 1.00 96.00 166 GLY A N 1
ATOM 1314 C CA . GLY A 1 166 ? 15.768 -0.933 -17.652 1.00 96.00 166 GLY A CA 1
ATOM 1315 C C . GLY A 1 166 ? 15.171 0.473 -17.650 1.00 96.00 166 GLY A C 1
ATOM 1316 O O . GLY A 1 166 ? 14.093 0.720 -17.111 1.00 96.00 166 GLY A O 1
ATOM 1317 N N . GLY A 1 167 ? 15.880 1.401 -18.277 1.00 95.81 167 GLY A N 1
ATOM 1318 C CA . GLY A 1 167 ? 15.417 2.761 -18.503 1.00 95.81 167 GLY A CA 1
ATOM 1319 C C . GLY A 1 167 ? 14.437 2.885 -19.668 1.00 95.81 167 GLY A C 1
ATOM 1320 O O . GLY A 1 167 ? 14.453 2.095 -20.615 1.00 95.81 167 GLY A O 1
ATOM 1321 N N . ILE A 1 168 ? 13.566 3.886 -19.603 1.00 96.69 168 ILE A N 1
ATOM 1322 C CA . ILE A 1 168 ? 12.493 4.097 -20.573 1.00 96.69 168 ILE A CA 1
ATOM 1323 C C . ILE A 1 168 ? 12.582 5.518 -21.125 1.00 96.69 168 ILE A C 1
ATOM 1325 O O . ILE A 1 168 ? 12.448 6.497 -20.396 1.00 96.69 168 ILE A O 1
ATOM 1329 N N . ARG A 1 169 ? 12.737 5.632 -22.443 1.00 95.38 169 ARG A N 1
ATOM 1330 C CA . ARG A 1 169 ? 12.430 6.859 -23.181 1.00 95.38 169 ARG A CA 1
ATOM 1331 C C . ARG A 1 169 ? 10.994 6.750 -23.691 1.00 95.38 169 ARG A C 1
ATOM 1333 O O . ARG A 1 169 ? 10.730 5.965 -24.600 1.00 95.38 169 ARG A O 1
ATOM 1340 N N . MET A 1 170 ? 10.067 7.489 -23.094 1.00 95.88 170 MET A N 1
ATOM 1341 C CA . MET A 1 170 ? 8.640 7.464 -23.412 1.00 95.88 170 MET A CA 1
ATOM 1342 C C . MET A 1 170 ? 8.257 8.710 -24.215 1.00 95.88 170 MET A C 1
ATOM 1344 O O . MET A 1 170 ? 7.875 9.713 -23.636 1.00 95.88 170 MET A O 1
ATOM 1348 N N . ASP A 1 171 ? 8.354 8.651 -25.543 1.00 95.06 171 ASP A N 1
ATOM 1349 C CA . ASP A 1 171 ? 7.924 9.742 -26.433 1.00 95.06 171 ASP A CA 1
ATOM 1350 C C . ASP A 1 171 ? 6.498 9.549 -26.982 1.00 95.06 171 ASP A C 1
ATOM 1352 O O . ASP A 1 171 ? 5.944 10.456 -27.599 1.00 95.06 171 ASP A O 1
ATOM 1356 N N . GLY A 1 172 ? 5.913 8.363 -26.809 1.00 93.44 172 GLY A N 1
ATOM 1357 C CA . GLY A 1 172 ? 4.533 8.068 -27.204 1.00 93.44 172 GLY A CA 1
ATOM 1358 C C . GLY A 1 172 ? 3.496 8.556 -26.188 1.00 93.44 172 GLY A C 1
ATOM 1359 O O . GLY A 1 172 ? 3.830 8.964 -25.078 1.00 93.44 172 GLY A O 1
ATOM 1360 N N . GLU A 1 173 ? 2.218 8.454 -26.546 1.00 95.38 173 GLU A N 1
ATOM 1361 C CA . GLU A 1 173 ? 1.107 8.696 -25.621 1.00 95.38 173 GLU A CA 1
ATOM 1362 C C . GLU A 1 173 ? 1.002 7.543 -24.609 1.00 95.38 173 GLU A C 1
ATOM 1364 O O . GLU A 1 173 ? 1.049 6.368 -24.985 1.00 95.38 173 GLU A O 1
ATOM 1369 N N . ASN A 1 174 ? 0.821 7.856 -23.325 1.00 95.62 174 ASN A N 1
ATOM 1370 C CA . ASN A 1 174 ? 0.500 6.890 -22.273 1.00 95.62 174 ASN A CA 1
ATOM 1371 C C . ASN A 1 174 ? -0.807 7.261 -21.574 1.00 95.62 174 ASN A C 1
ATOM 1373 O O . ASN A 1 174 ? -0.991 8.393 -21.144 1.00 95.62 174 ASN A O 1
ATOM 1377 N N . GLN A 1 175 ? -1.678 6.267 -21.399 1.00 93.88 175 GLN A N 1
ATOM 1378 C CA . GLN A 1 175 ? -2.952 6.400 -20.675 1.00 93.88 175 GLN A CA 1
ATOM 1379 C C . GLN A 1 175 ? -2.901 5.756 -19.278 1.00 93.88 175 GLN A C 1
ATOM 1381 O O . GLN A 1 175 ? -3.917 5.627 -18.595 1.00 93.88 175 GLN A O 1
ATOM 1386 N N . SER A 1 176 ? -1.726 5.279 -18.860 1.00 95.31 176 SER A N 1
ATOM 1387 C CA . SER A 1 176 ? -1.511 4.620 -17.573 1.00 95.31 176 SER A CA 1
ATOM 1388 C C . SER A 1 176 ? -0.074 4.810 -17.084 1.00 95.31 176 SER A C 1
ATOM 1390 O O . SER A 1 176 ? 0.725 5.496 -17.727 1.00 95.31 176 SER A O 1
ATOM 1392 N N . LEU A 1 177 ? 0.231 4.196 -15.939 1.00 96.06 177 LEU A N 1
ATOM 1393 C CA . LEU A 1 177 ? 1.521 4.301 -15.270 1.00 96.06 177 LEU A CA 1
ATOM 1394 C C . LEU A 1 177 ? 2.645 3.722 -16.142 1.00 96.06 177 LEU A C 1
ATOM 1396 O O . LEU A 1 177 ? 2.544 2.583 -16.619 1.00 96.06 177 LEU A O 1
ATOM 1400 N N . VAL A 1 178 ? 3.721 4.490 -16.293 1.00 97.44 178 VAL A N 1
ATOM 1401 C CA . VAL A 1 178 ? 4.974 4.068 -16.924 1.00 97.44 178 VAL A CA 1
ATOM 1402 C C . VAL A 1 178 ? 6.030 3.987 -15.834 1.00 97.44 178 VAL A C 1
ATOM 1404 O O . VAL A 1 178 ? 6.370 4.993 -15.221 1.00 97.44 178 VAL A O 1
ATOM 1407 N N . SER A 1 179 ? 6.530 2.785 -15.571 1.00 96.94 179 SER A N 1
ATOM 1408 C CA . SER A 1 179 ? 7.385 2.520 -14.416 1.00 96.94 179 SER A CA 1
ATOM 1409 C C . SER A 1 179 ? 8.732 1.924 -14.802 1.00 96.94 179 SER A C 1
ATOM 1411 O O . SER A 1 179 ? 8.809 1.076 -15.693 1.00 96.94 179 SER A O 1
ATOM 1413 N N . SER A 1 180 ? 9.793 2.357 -14.123 1.00 97.25 180 SER A N 1
ATOM 1414 C CA . SER A 1 180 ? 11.147 1.836 -14.325 1.00 97.25 180 SER A CA 1
ATOM 1415 C C . SER A 1 180 ? 11.781 1.418 -13.008 1.00 97.25 180 SER A C 1
ATOM 1417 O O . SER A 1 180 ? 11.633 2.093 -11.988 1.00 97.25 180 SER A O 1
ATOM 1419 N N . ASN A 1 181 ? 12.536 0.319 -13.034 1.00 96.88 181 ASN A N 1
ATOM 1420 C CA . ASN A 1 181 ? 13.344 -0.068 -11.881 1.00 96.88 181 ASN A CA 1
ATOM 1421 C C . ASN A 1 181 ? 14.510 0.888 -11.604 1.00 96.88 181 ASN A C 1
ATOM 1423 O O . ASN A 1 181 ? 14.965 1.017 -10.468 1.00 96.88 181 ASN A O 1
ATOM 1427 N N . ARG A 1 182 ? 15.023 1.540 -12.646 1.00 95.69 182 ARG A N 1
ATOM 1428 C CA . ARG A 1 182 ? 16.211 2.377 -12.544 1.00 95.69 182 ARG A CA 1
ATOM 1429 C C . ARG A 1 182 ? 15.830 3.752 -12.023 1.00 95.69 182 ARG A C 1
ATOM 1431 O O . ARG A 1 182 ? 14.884 4.357 -12.504 1.00 95.69 182 ARG A O 1
ATOM 1438 N N . GLU A 1 183 ? 16.602 4.269 -11.076 1.00 95.31 183 GLU A N 1
ATOM 1439 C CA . GLU A 1 183 ? 16.513 5.682 -10.697 1.00 95.31 183 GLU A CA 1
ATOM 1440 C C . GLU A 1 183 ? 17.074 6.555 -11.826 1.00 95.31 183 GLU A C 1
ATOM 1442 O O . GLU A 1 183 ? 16.425 7.493 -12.285 1.00 95.31 183 GLU A O 1
ATOM 1447 N N . THR A 1 184 ? 18.247 6.170 -12.335 1.00 94.94 184 THR A N 1
ATOM 1448 C CA . THR A 1 184 ? 18.894 6.764 -13.505 1.00 94.94 184 THR A CA 1
ATOM 1449 C C . THR A 1 184 ? 19.535 5.693 -14.388 1.00 94.94 184 THR A C 1
ATOM 1451 O O . THR A 1 184 ? 19.829 4.576 -13.948 1.00 94.94 184 THR A O 1
ATOM 1454 N N . TRP A 1 185 ? 19.747 6.018 -15.661 1.00 94.56 185 TRP A N 1
ATOM 1455 C CA . TRP A 1 185 ? 20.397 5.137 -16.627 1.00 94.56 185 TRP A CA 1
ATOM 1456 C C . TRP A 1 185 ? 21.140 5.924 -17.708 1.00 94.56 185 TRP A C 1
ATOM 1458 O O . TRP A 1 185 ? 20.851 7.089 -17.977 1.00 94.56 185 TRP A O 1
ATOM 1468 N N . VAL A 1 186 ? 22.115 5.273 -18.347 1.00 93.94 186 VAL A N 1
ATOM 1469 C CA . VAL A 1 186 ? 22.894 5.882 -19.431 1.00 93.94 186 VAL A CA 1
ATOM 1470 C C . VAL A 1 186 ? 22.122 5.773 -20.742 1.00 93.94 186 VAL A C 1
ATOM 1472 O O . VAL A 1 186 ? 22.033 4.695 -21.335 1.00 93.94 186 VAL A O 1
ATOM 1475 N N . CYS A 1 187 ? 21.608 6.903 -21.221 1.00 91.69 187 CYS A N 1
ATOM 1476 C CA . CYS A 1 187 ? 20.965 6.992 -22.520 1.00 91.69 187 CYS A CA 1
ATOM 1477 C C . CYS A 1 187 ? 22.030 7.067 -23.623 1.00 91.69 187 CYS A C 1
ATOM 1479 O O . CYS A 1 187 ? 22.812 8.017 -23.711 1.00 91.69 187 CYS A O 1
ATOM 1481 N N . THR A 1 188 ? 22.074 6.043 -24.475 1.00 91.50 188 THR A N 1
ATOM 1482 C CA . THR A 1 188 ? 23.030 5.952 -25.590 1.00 91.50 188 THR A CA 1
ATOM 1483 C C . THR A 1 188 ? 22.443 6.500 -26.894 1.00 91.50 188 THR A C 1
ATOM 1485 O O . THR A 1 188 ? 21.251 6.804 -26.989 1.00 91.50 188 THR A O 1
ATOM 1488 N N . SER A 1 189 ? 23.261 6.568 -27.947 1.00 89.19 189 SER A N 1
ATOM 1489 C CA . SER A 1 189 ? 22.828 7.010 -29.281 1.00 89.19 189 SER A CA 1
ATOM 1490 C C . SER A 1 189 ? 21.737 6.132 -29.894 1.00 89.19 189 SER A C 1
ATOM 1492 O O . SER A 1 189 ? 20.939 6.631 -30.684 1.00 89.19 189 SER A O 1
ATOM 1494 N N . SER A 1 190 ? 21.645 4.859 -29.493 1.00 88.94 190 SER A N 1
ATOM 1495 C CA . SER A 1 190 ? 20.557 3.958 -29.906 1.00 88.94 190 SER A CA 1
ATOM 1496 C C . SER A 1 190 ? 19.175 4.424 -29.428 1.00 88.94 190 SER A C 1
ATOM 1498 O O . SER A 1 190 ? 18.173 4.163 -30.088 1.00 88.94 190 SER A O 1
ATOM 1500 N N . PHE A 1 191 ? 19.139 5.194 -28.339 1.00 89.06 191 PHE A N 1
ATOM 1501 C CA . PHE A 1 191 ? 17.948 5.836 -27.789 1.00 89.06 191 PHE A CA 1
ATOM 1502 C C . PHE A 1 191 ? 17.891 7.322 -28.149 1.00 89.06 191 PHE A C 1
ATOM 1504 O O . PHE A 1 191 ? 17.179 8.079 -27.500 1.00 89.06 191 PHE A O 1
ATOM 1511 N N . GLY A 1 192 ? 18.666 7.766 -29.146 1.00 86.56 192 GLY A N 1
ATOM 1512 C CA . GLY A 1 192 ? 18.695 9.147 -29.626 1.00 86.56 192 GLY A CA 1
ATOM 1513 C C . GLY A 1 192 ? 19.334 10.161 -28.670 1.00 86.56 192 GLY A C 1
ATOM 1514 O O . GLY A 1 192 ? 19.088 11.354 -28.829 1.00 86.56 192 GLY A O 1
ATOM 1515 N N . CYS A 1 193 ? 20.140 9.715 -27.703 1.00 88.75 193 CYS A N 1
ATOM 1516 C CA . CYS A 1 193 ? 20.888 10.590 -26.799 1.00 88.75 193 CYS A CA 1
ATOM 1517 C C . CYS A 1 193 ? 22.374 10.632 -27.167 1.00 88.75 193 CYS A C 1
ATOM 1519 O O . CYS A 1 193 ? 22.982 9.624 -27.526 1.00 88.75 193 CYS A O 1
ATOM 1521 N N . SER A 1 194 ? 22.997 11.798 -27.032 1.00 86.88 194 SER A N 1
ATOM 1522 C CA . SER A 1 194 ? 24.455 11.925 -27.079 1.00 86.88 194 SER A CA 1
ATOM 1523 C C . SER A 1 194 ? 24.905 13.063 -26.170 1.00 86.88 194 SER A C 1
ATOM 1525 O O . SER A 1 194 ? 24.087 13.876 -25.755 1.00 86.88 194 SER A O 1
ATOM 1527 N N . VAL A 1 195 ? 26.204 13.163 -25.885 1.00 84.00 195 VAL A N 1
ATOM 1528 C CA . VAL A 1 195 ? 26.770 14.249 -25.060 1.00 84.00 195 VAL A CA 1
ATOM 1529 C C . VAL A 1 195 ? 26.425 15.640 -25.610 1.00 84.00 195 VAL A C 1
ATOM 1531 O O . VAL A 1 195 ? 26.198 16.566 -24.839 1.00 84.00 195 VAL A O 1
ATOM 1534 N N . GLY A 1 196 ? 26.353 15.793 -26.937 1.00 80.88 196 GLY A N 1
ATOM 1535 C CA . GLY A 1 196 ? 26.012 17.066 -27.586 1.00 80.88 196 GLY A CA 1
ATOM 1536 C C . GLY A 1 196 ? 24.508 17.315 -27.745 1.00 80.88 196 GLY A C 1
ATOM 1537 O O . GLY A 1 196 ? 24.105 18.416 -28.103 1.00 80.88 196 GLY A O 1
ATOM 1538 N N . SER A 1 197 ? 23.683 16.297 -27.502 1.00 85.19 197 SER A N 1
ATOM 1539 C CA . SER A 1 197 ? 22.226 16.312 -27.674 1.00 85.19 197 SER A CA 1
ATOM 1540 C C . SER A 1 197 ? 21.554 15.541 -26.538 1.00 85.19 197 SER A C 1
ATOM 1542 O O . SER A 1 197 ? 20.783 14.606 -26.771 1.00 85.19 197 SER A O 1
ATOM 1544 N N . CYS A 1 198 ? 21.925 15.872 -25.303 1.00 88.06 198 CYS A N 1
ATOM 1545 C CA . CYS A 1 198 ? 21.330 15.267 -24.122 1.00 88.06 198 CYS A CA 1
ATOM 1546 C C . CYS A 1 198 ? 20.010 16.008 -23.835 1.00 88.06 198 CYS A C 1
ATOM 1548 O O . CYS A 1 198 ? 20.016 17.244 -23.851 1.00 88.06 198 CYS A O 1
ATOM 1550 N N . PRO A 1 199 ? 18.877 15.302 -23.661 1.00 87.88 199 PRO A N 1
ATOM 1551 C CA . PRO A 1 199 ? 17.596 15.933 -23.345 1.00 87.88 199 PRO A CA 1
ATOM 1552 C C . PRO A 1 199 ? 17.655 16.781 -22.072 1.00 87.88 199 PRO A C 1
ATOM 1554 O O . PRO A 1 199 ? 18.478 16.523 -21.199 1.00 87.88 199 PRO A O 1
ATOM 1557 N N . SER A 1 200 ? 16.763 17.767 -21.946 1.00 84.38 200 SER A N 1
ATOM 1558 C CA . SER A 1 200 ? 16.735 18.694 -20.801 1.00 84.38 200 SER A CA 1
ATOM 1559 C C . SER A 1 200 ? 16.552 18.004 -19.451 1.00 84.38 200 SER A C 1
ATOM 1561 O O . SER A 1 200 ? 17.067 18.492 -18.450 1.00 84.38 200 SER A O 1
ATOM 1563 N N . ASP A 1 201 ? 15.843 16.877 -19.437 1.00 85.88 201 ASP A N 1
ATOM 1564 C CA . ASP A 1 201 ? 15.561 16.106 -18.223 1.00 85.88 201 ASP A CA 1
ATOM 1565 C C . ASP A 1 201 ? 16.743 15.213 -17.813 1.00 85.88 201 ASP A C 1
ATOM 1567 O O . ASP A 1 201 ? 16.707 14.569 -16.768 1.00 85.88 201 ASP A O 1
ATOM 1571 N N . CYS A 1 202 ? 17.794 15.171 -18.633 1.00 90.25 202 CYS A N 1
ATOM 1572 C CA . CYS A 1 202 ? 18.982 14.356 -18.443 1.00 90.25 202 CYS A CA 1
ATOM 1573 C C . CYS A 1 202 ? 20.202 15.227 -18.101 1.00 90.25 202 CYS A C 1
ATOM 1575 O O . CYS A 1 202 ? 20.324 16.375 -18.531 1.00 90.25 202 CYS A O 1
ATOM 1577 N N . SER A 1 203 ? 21.150 14.664 -17.356 1.00 90.69 203 SER A N 1
ATOM 1578 C CA . SER A 1 203 ? 22.432 15.287 -17.027 1.00 90.69 203 SER A CA 1
ATOM 1579 C C . SER A 1 203 ? 23.559 14.705 -17.882 1.00 90.69 203 SER A C 1
ATOM 1581 O O . SER A 1 203 ? 23.566 13.530 -18.244 1.00 90.69 203 SER A O 1
ATOM 1583 N N . VAL A 1 204 ? 24.554 15.528 -18.215 1.00 90.12 204 VAL A N 1
ATOM 1584 C CA . VAL A 1 204 ? 25.788 15.044 -18.846 1.00 90.12 204 VAL A CA 1
ATOM 1585 C C . VAL A 1 204 ? 26.811 14.752 -17.754 1.00 90.12 204 VAL A C 1
ATOM 1587 O O . VAL A 1 204 ? 27.272 15.664 -17.069 1.00 90.12 204 VAL A O 1
ATOM 1590 N N . GLU A 1 205 ? 27.198 13.486 -17.624 1.00 89.94 205 GLU A N 1
ATOM 1591 C CA . GLU A 1 205 ? 28.210 13.020 -16.677 1.00 89.94 205 GLU A CA 1
ATOM 1592 C C . GLU A 1 205 ? 29.410 12.450 -17.442 1.00 89.94 205 GLU A C 1
ATOM 1594 O O . GLU A 1 205 ? 29.403 11.329 -17.959 1.00 89.94 205 GLU A O 1
ATOM 1599 N N . GLY A 1 206 ? 30.466 13.260 -17.558 1.00 87.00 206 GLY A N 1
ATOM 1600 C CA . GLY A 1 206 ? 31.644 12.918 -18.352 1.00 87.00 206 GLY A CA 1
ATOM 1601 C C . GLY A 1 206 ? 31.309 12.796 -19.842 1.00 87.00 206 GLY A C 1
ATOM 1602 O O . GLY A 1 206 ? 30.974 13.786 -20.486 1.00 87.00 206 GLY A O 1
ATOM 1603 N N . TRP A 1 207 ? 31.419 11.581 -20.388 1.00 85.62 207 TRP A N 1
ATOM 1604 C CA . TRP A 1 207 ? 31.087 11.259 -21.785 1.00 85.62 207 TRP A CA 1
ATOM 1605 C C . TRP A 1 207 ? 29.730 10.554 -21.946 1.00 85.62 207 TRP A C 1
ATOM 1607 O O . TRP A 1 207 ? 29.428 10.049 -23.026 1.00 85.62 207 TRP A O 1
ATOM 1617 N N . ASN A 1 208 ? 28.910 10.522 -20.893 1.00 89.56 208 ASN A N 1
ATOM 1618 C CA . ASN A 1 208 ? 27.612 9.857 -20.890 1.00 89.56 208 ASN A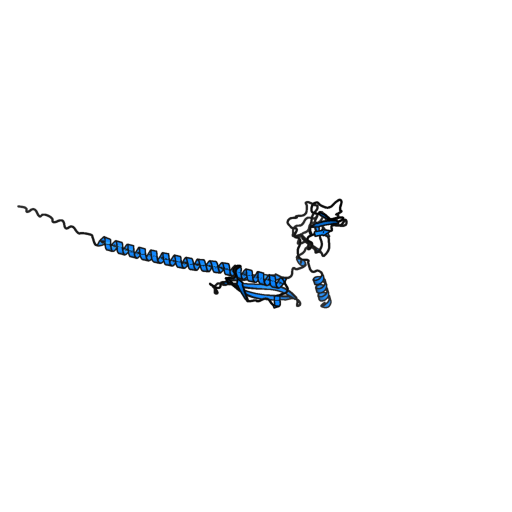 CA 1
ATOM 1619 C C . ASN A 1 208 ? 26.477 10.866 -20.673 1.00 89.56 208 ASN A C 1
ATOM 1621 O O . ASN A 1 208 ? 26.608 11.801 -19.887 1.00 89.56 208 ASN A O 1
ATOM 1625 N N . CYS A 1 209 ? 25.355 10.653 -21.358 1.00 92.12 209 CYS A N 1
ATOM 1626 C CA . CYS A 1 209 ? 24.090 11.322 -21.062 1.00 92.12 209 CYS A CA 1
ATOM 1627 C C . CYS A 1 209 ? 23.305 10.416 -20.104 1.00 92.12 209 CYS A C 1
ATOM 1629 O O . CYS A 1 209 ? 22.941 9.298 -20.471 1.00 92.12 209 CYS A O 1
ATOM 1631 N N . VAL A 1 210 ? 23.120 10.859 -18.864 1.00 94.06 210 VAL A N 1
ATOM 1632 C CA . VAL A 1 210 ? 22.448 10.122 -17.792 1.00 94.06 210 VAL A CA 1
ATOM 1633 C C . VAL A 1 210 ? 21.045 10.684 -17.637 1.00 94.06 210 VAL A C 1
ATOM 1635 O O . VAL A 1 210 ? 20.862 11.869 -17.383 1.00 94.06 210 VAL A O 1
ATOM 1638 N N . CYS A 1 211 ? 20.048 9.832 -17.820 1.00 94.44 211 CYS A N 1
ATOM 1639 C CA . CYS A 1 211 ? 18.647 10.211 -17.764 1.00 94.44 211 CYS A CA 1
ATOM 1640 C C . CYS A 1 211 ? 17.952 9.560 -16.564 1.00 94.44 211 CYS A C 1
ATOM 1642 O O . CYS A 1 211 ? 18.394 8.498 -16.110 1.00 94.44 211 CYS A O 1
ATOM 1644 N N . PRO A 1 212 ? 16.845 10.141 -16.078 1.00 95.69 212 PRO A N 1
ATOM 1645 C CA . PRO A 1 212 ? 15.966 9.487 -15.119 1.00 95.69 212 PRO A CA 1
ATOM 1646 C C . PRO A 1 212 ? 15.428 8.155 -15.658 1.00 95.69 212 PRO A C 1
ATOM 1648 O O . PRO A 1 212 ? 15.395 7.933 -16.873 1.00 95.69 212 PRO A O 1
ATOM 1651 N N . GLY A 1 213 ? 14.985 7.274 -14.757 1.00 94.62 213 GLY A N 1
ATOM 1652 C CA . GLY A 1 213 ? 14.419 5.959 -15.080 1.00 94.62 213 GLY A CA 1
ATOM 1653 C C . GLY A 1 213 ? 13.384 5.982 -16.199 1.00 94.62 213 GLY A C 1
ATOM 1654 O O . GLY A 1 213 ? 13.415 5.129 -17.087 1.00 94.62 213 GLY A O 1
ATOM 1655 N N . VAL A 1 214 ? 12.518 6.996 -16.197 1.00 96.44 214 VAL A N 1
ATOM 1656 C CA . VAL A 1 214 ? 11.604 7.302 -17.298 1.00 96.44 214 VAL A CA 1
ATOM 1657 C C . VAL A 1 214 ? 11.737 8.776 -17.660 1.00 96.44 214 VAL A C 1
ATOM 1659 O O . VAL A 1 214 ? 11.683 9.633 -16.784 1.00 96.44 214 VAL A O 1
ATOM 1662 N N . PHE A 1 215 ? 11.887 9.087 -18.944 1.00 94.94 215 PHE A N 1
ATOM 1663 C CA . PHE A 1 215 ? 11.860 10.467 -19.432 1.00 94.94 215 PHE A CA 1
ATOM 1664 C C . PHE A 1 215 ? 11.192 10.553 -20.805 1.00 94.94 215 PHE A C 1
AT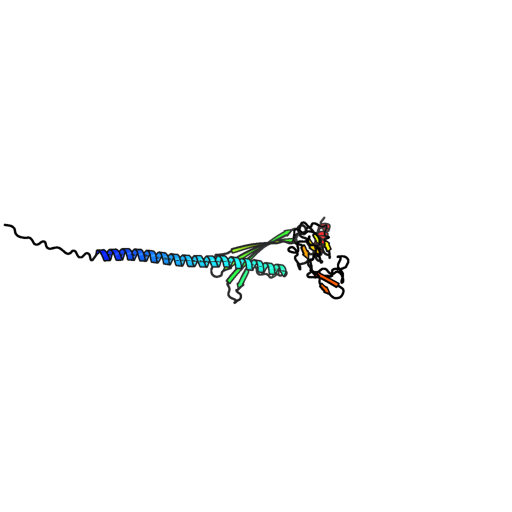OM 1666 O O . PHE A 1 215 ? 11.056 9.548 -21.504 1.00 94.94 215 PHE A O 1
ATOM 1673 N N . THR A 1 216 ? 10.802 11.760 -21.208 1.00 94.50 216 THR A N 1
ATOM 1674 C CA . THR A 1 216 ? 10.236 12.057 -22.531 1.00 94.50 216 THR A CA 1
ATOM 1675 C C . THR A 1 216 ? 10.995 13.212 -23.174 1.00 94.50 216 THR A C 1
ATOM 1677 O O . THR A 1 216 ? 11.588 14.044 -22.499 1.00 94.50 216 THR A O 1
ATOM 1680 N N . THR A 1 217 ? 10.983 13.276 -24.500 1.00 91.94 217 THR A N 1
ATOM 1681 C CA . THR A 1 217 ? 11.444 14.436 -25.280 1.00 91.94 217 THR A CA 1
ATOM 1682 C C . THR A 1 217 ? 10.304 15.121 -26.030 1.00 91.94 217 THR A C 1
ATOM 1684 O O . THR A 1 217 ? 10.524 16.071 -26.782 1.00 91.94 217 THR A O 1
ATOM 1687 N N . THR A 1 218 ? 9.078 14.633 -25.843 1.00 89.31 218 THR A N 1
ATOM 1688 C CA . THR A 1 218 ? 7.879 15.110 -26.529 1.00 89.31 218 THR A CA 1
ATOM 1689 C C . THR A 1 218 ? 6.803 15.531 -25.537 1.00 89.31 218 THR A C 1
ATOM 1691 O O . THR A 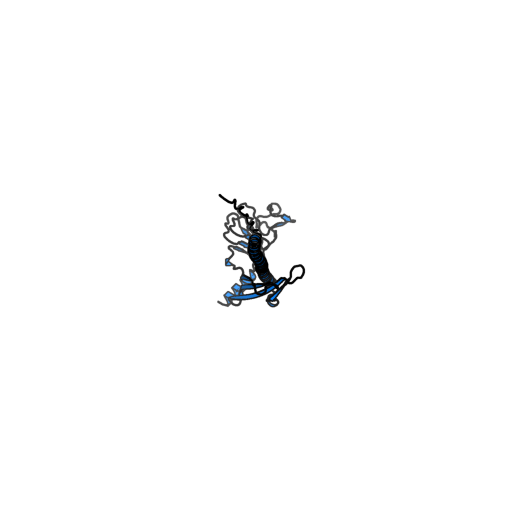1 218 ? 6.782 15.095 -24.388 1.00 89.31 218 THR A O 1
ATOM 1694 N N . ASN A 1 219 ? 5.848 16.318 -26.031 1.00 89.94 219 ASN A N 1
ATOM 1695 C CA . ASN A 1 219 ? 4.673 16.736 -25.266 1.00 89.94 219 ASN A CA 1
ATOM 1696 C C . ASN A 1 219 ? 3.523 15.713 -25.318 1.00 89.94 219 ASN A C 1
ATOM 1698 O O . ASN A 1 219 ? 2.450 15.989 -24.789 1.00 89.94 219 ASN A O 1
ATOM 1702 N N . ASN A 1 220 ? 3.710 14.576 -25.998 1.00 90.19 220 ASN A N 1
ATOM 1703 C CA . ASN A 1 220 ? 2.664 13.563 -26.151 1.00 90.19 220 ASN A CA 1
ATOM 1704 C C . ASN A 1 220 ? 2.533 12.688 -24.898 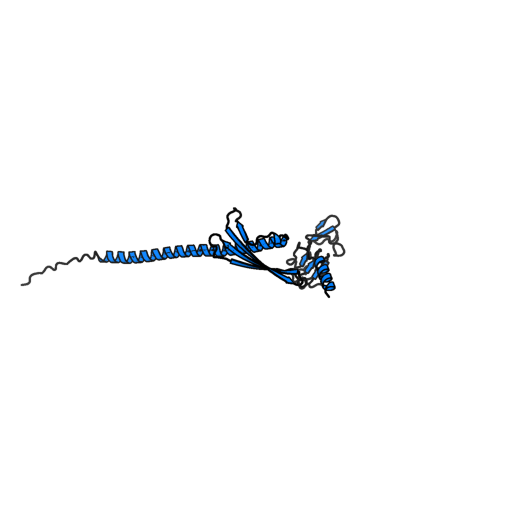1.00 90.19 220 ASN A C 1
ATOM 1706 O O . ASN A 1 220 ? 1.448 12.190 -24.604 1.00 90.19 220 ASN A O 1
ATOM 1710 N N . ALA A 1 221 ? 3.633 12.497 -24.170 1.00 93.12 221 ALA A N 1
ATOM 1711 C CA . ALA A 1 221 ? 3.651 11.676 -22.972 1.00 93.12 221 ALA A CA 1
ATOM 1712 C C . ALA A 1 221 ? 3.115 12.440 -21.751 1.00 93.12 221 ALA A C 1
ATOM 1714 O O . ALA A 1 221 ? 3.429 13.611 -21.534 1.00 93.12 221 ALA A O 1
ATOM 1715 N N . GLN A 1 222 ? 2.340 11.751 -20.917 1.00 94.44 222 GLN A N 1
ATOM 1716 C CA . GLN A 1 222 ? 1.880 12.245 -19.624 1.00 94.44 222 GLN A CA 1
ATOM 1717 C C . GLN A 1 222 ? 2.917 11.913 -18.547 1.00 94.44 222 GLN A C 1
ATOM 1719 O O . GLN A 1 222 ? 2.928 10.805 -18.004 1.00 94.44 222 GLN A O 1
ATOM 1724 N N . THR A 1 223 ? 3.772 12.886 -18.231 1.00 93.56 223 THR A N 1
ATOM 1725 C CA . THR A 1 223 ? 4.869 12.752 -17.256 1.00 93.56 223 THR A CA 1
ATOM 1726 C C . THR A 1 223 ? 4.393 12.515 -15.825 1.00 93.56 223 THR A C 1
ATOM 1728 O O . THR A 1 223 ? 5.087 11.857 -15.061 1.00 93.56 223 THR A O 1
ATOM 1731 N N . ASP A 1 224 ? 3.192 12.983 -15.466 1.00 95.12 224 ASP A N 1
ATOM 1732 C CA . ASP A 1 224 ? 2.590 12.767 -14.136 1.00 95.12 224 ASP A CA 1
ATOM 1733 C C . ASP A 1 224 ? 2.311 11.284 -13.837 1.00 95.12 224 ASP A C 1
ATOM 1735 O O . ASP A 1 224 ? 2.084 10.902 -12.691 1.00 95.12 224 ASP A O 1
ATOM 1739 N N . LEU A 1 225 ? 2.299 10.443 -14.875 1.00 95.94 225 LEU A N 1
ATOM 1740 C CA . LEU A 1 225 ? 2.103 9.000 -14.769 1.00 95.94 225 LEU A CA 1
ATOM 1741 C C . LEU A 1 225 ? 3.429 8.228 -14.790 1.00 95.94 225 LEU A C 1
ATOM 1743 O O . LEU A 1 225 ? 3.415 7.003 -14.925 1.00 95.94 225 LEU A O 1
ATOM 1747 N N . PHE A 1 226 ? 4.570 8.912 -14.705 1.00 96.31 226 PHE A N 1
ATOM 1748 C CA . PHE A 1 226 ? 5.867 8.255 -14.614 1.00 96.31 226 PHE A CA 1
ATOM 1749 C C . PHE A 1 226 ? 6.202 7.944 -13.153 1.00 96.31 226 PHE A C 1
ATOM 1751 O O . PHE A 1 226 ? 6.078 8.806 -12.288 1.00 96.31 226 PHE A O 1
ATOM 1758 N N . ASP A 1 227 ? 6.636 6.712 -12.884 1.00 96.69 227 ASP A N 1
ATOM 1759 C CA . ASP A 1 227 ? 6.949 6.236 -11.532 1.00 96.69 227 ASP A CA 1
ATOM 1760 C C . ASP A 1 227 ? 8.290 5.494 -11.506 1.00 96.69 227 ASP A C 1
ATOM 1762 O O . ASP A 1 227 ? 8.459 4.433 -12.116 1.00 96.69 227 ASP A O 1
ATOM 1766 N N . TYR A 1 228 ? 9.282 6.085 -10.848 1.00 96.38 228 TYR A N 1
ATOM 1767 C CA . TYR A 1 228 ? 10.632 5.541 -10.748 1.00 96.38 228 TYR A CA 1
ATOM 1768 C C . TYR A 1 228 ? 11.384 6.156 -9.552 1.00 96.38 228 TYR A C 1
ATOM 1770 O O . TYR A 1 228 ? 11.207 7.343 -9.267 1.00 96.38 228 TYR A O 1
ATOM 1778 N N . PRO A 1 229 ? 12.262 5.391 -8.874 1.00 95.88 229 PRO A N 1
ATOM 1779 C CA . PRO A 1 229 ? 12.525 3.963 -9.070 1.00 95.88 229 PRO A CA 1
ATOM 1780 C C . PRO A 1 229 ? 11.467 3.069 -8.401 1.00 95.88 229 PRO A C 1
ATOM 1782 O O . PRO A 1 229 ? 11.065 3.304 -7.262 1.00 95.88 229 PRO A O 1
ATOM 1785 N N . VAL A 1 230 ? 11.074 1.988 -9.077 1.00 94.50 230 VAL A N 1
ATOM 1786 C CA . VAL A 1 230 ? 10.216 0.930 -8.508 1.00 94.50 230 VAL A CA 1
ATOM 1787 C C . VAL A 1 230 ? 10.967 -0.409 -8.386 1.00 94.50 230 VAL A C 1
ATOM 1789 O O . VAL A 1 230 ? 12.002 -0.597 -9.022 1.00 94.50 230 VAL A O 1
ATOM 1792 N N . PRO A 1 231 ? 10.508 -1.386 -7.585 1.00 91.06 231 PRO A N 1
ATOM 1793 C CA . PRO A 1 231 ? 11.114 -2.720 -7.576 1.00 91.06 231 PRO A CA 1
ATOM 1794 C C . PRO A 1 231 ? 11.102 -3.374 -8.967 1.00 91.06 231 PRO A C 1
ATOM 1796 O O . PRO A 1 231 ? 10.169 -3.171 -9.744 1.00 91.06 231 PRO A O 1
ATOM 1799 N N . SER A 1 232 ? 12.135 -4.158 -9.281 1.00 91.56 232 SER A N 1
ATOM 1800 C CA . SER A 1 232 ? 12.231 -4.879 -10.551 1.00 91.56 232 SER A CA 1
ATOM 1801 C C . SER A 1 232 ? 11.213 -6.007 -10.620 1.00 91.56 232 SER A C 1
ATOM 1803 O O . SER A 1 232 ? 10.966 -6.700 -9.631 1.00 91.56 232 SER A O 1
ATOM 1805 N N . PHE A 1 233 ? 10.688 -6.252 -11.811 1.00 90.25 233 PHE A N 1
ATOM 1806 C CA . PHE A 1 233 ? 9.916 -7.443 -12.101 1.00 90.25 233 PHE A CA 1
ATOM 1807 C C . PHE A 1 233 ? 10.837 -8.670 -12.254 1.00 90.25 233 PHE A C 1
ATOM 1809 O O . PHE A 1 233 ? 11.845 -8.612 -12.957 1.00 90.25 233 PHE A O 1
ATOM 1816 N N . ASP A 1 234 ? 10.486 -9.798 -11.637 1.00 88.31 234 ASP A N 1
ATOM 1817 C CA . ASP A 1 234 ? 11.273 -11.035 -11.704 1.00 88.31 234 ASP A CA 1
ATOM 1818 C C . ASP A 1 234 ? 10.975 -11.854 -12.980 1.00 88.31 234 ASP A C 1
ATOM 1820 O O . ASP A 1 234 ? 10.036 -12.651 -13.045 1.00 88.31 234 ASP A O 1
ATOM 1824 N N . PHE A 1 235 ? 11.783 -11.649 -14.023 1.00 87.75 235 PHE A N 1
ATOM 1825 C CA . PHE A 1 235 ? 11.711 -12.431 -15.266 1.00 87.75 235 PHE A CA 1
ATOM 1826 C C . PHE A 1 235 ? 12.337 -13.827 -15.144 1.00 87.75 235 PHE A C 1
ATOM 1828 O O . PHE A 1 235 ? 12.002 -14.722 -15.929 1.00 87.75 235 PHE A O 1
ATOM 1835 N N . GLU A 1 236 ? 13.251 -14.025 -14.192 1.00 86.38 236 GLU A N 1
ATOM 1836 C CA . GLU A 1 236 ? 13.886 -15.323 -13.965 1.00 86.38 236 GLU A CA 1
ATOM 1837 C C . GLU A 1 236 ? 12.865 -16.298 -13.376 1.00 86.38 236 GLU A C 1
ATOM 1839 O O . GLU A 1 236 ? 12.700 -17.398 -13.909 1.00 86.38 236 GLU A O 1
ATOM 1844 N N . GLY A 1 237 ? 12.072 -15.837 -12.404 1.00 81.62 237 GLY A N 1
ATOM 1845 C CA . GLY A 1 237 ? 10.928 -16.563 -11.860 1.00 81.62 237 GLY A CA 1
ATOM 1846 C C . GLY A 1 237 ? 9.943 -17.019 -12.939 1.00 81.62 237 GLY A C 1
ATOM 1847 O O . GLY A 1 237 ? 9.593 -18.195 -12.983 1.00 81.62 237 GLY A O 1
ATOM 1848 N N . ILE A 1 238 ? 9.576 -16.152 -13.897 1.00 83.12 238 ILE A N 1
ATOM 1849 C CA . ILE A 1 238 ? 8.722 -16.558 -15.035 1.00 83.12 238 ILE A CA 1
ATOM 1850 C C . ILE A 1 238 ? 9.368 -17.681 -15.849 1.00 83.12 238 ILE A C 1
ATOM 1852 O O . ILE A 1 238 ? 8.687 -18.608 -16.285 1.00 83.12 238 ILE A O 1
ATOM 1856 N N . THR A 1 239 ? 10.671 -17.589 -16.110 1.00 84.94 239 THR A N 1
ATOM 1857 C CA . THR A 1 239 ? 11.372 -18.583 -16.932 1.00 84.94 239 THR A CA 1
ATOM 1858 C C . THR A 1 239 ? 11.378 -19.949 -16.244 1.00 84.94 239 THR A C 1
ATOM 1860 O O . THR A 1 239 ? 11.166 -20.969 -16.904 1.00 84.94 239 THR A O 1
ATOM 1863 N N . ILE A 1 240 ? 11.557 -19.964 -14.920 1.00 84.00 240 ILE A N 1
ATOM 1864 C CA . ILE A 1 240 ? 11.457 -21.166 -14.087 1.00 84.00 240 ILE A CA 1
ATOM 1865 C C . ILE A 1 240 ? 10.024 -21.713 -14.108 1.00 84.00 240 ILE A C 1
ATOM 1867 O O . ILE A 1 240 ? 9.838 -22.892 -14.415 1.00 84.00 240 ILE A O 1
ATOM 1871 N N . ASP A 1 241 ? 9.017 -20.866 -13.875 1.00 81.56 241 ASP A N 1
ATOM 1872 C CA . ASP A 1 241 ? 7.599 -21.252 -13.877 1.00 81.56 241 ASP A CA 1
ATOM 1873 C C . ASP A 1 241 ? 7.190 -21.863 -15.233 1.00 81.56 241 ASP A C 1
ATOM 1875 O O . ASP A 1 241 ? 6.564 -22.923 -15.298 1.00 81.56 241 ASP A O 1
ATOM 1879 N N . LEU A 1 242 ? 7.609 -21.259 -16.351 1.00 84.94 242 LEU A N 1
ATOM 1880 C CA . LEU A 1 242 ? 7.359 -21.784 -17.699 1.00 84.94 242 LEU A CA 1
ATOM 1881 C C . LEU A 1 242 ? 8.067 -23.122 -17.948 1.00 84.94 242 LEU A C 1
ATOM 1883 O O . LEU A 1 242 ? 7.505 -24.002 -18.606 1.00 84.94 242 LEU A O 1
ATOM 1887 N N . ALA A 1 243 ? 9.288 -23.296 -17.436 1.00 85.44 243 ALA A N 1
ATOM 1888 C CA . ALA A 1 243 ? 10.006 -24.562 -17.531 1.00 85.44 243 ALA A CA 1
ATOM 1889 C C . ALA A 1 243 ? 9.296 -25.673 -16.742 1.00 85.44 243 ALA A C 1
ATOM 1891 O O . ALA A 1 243 ? 9.195 -26.796 -17.240 1.00 85.44 243 ALA A O 1
ATOM 1892 N N . GLN A 1 244 ? 8.751 -25.358 -15.563 1.00 84.69 244 GLN A N 1
ATOM 1893 C CA . GLN A 1 244 ? 7.939 -26.287 -14.775 1.00 84.69 244 GLN A CA 1
ATOM 1894 C C . GLN A 1 244 ? 6.636 -26.655 -15.493 1.00 84.69 244 GLN A C 1
ATOM 1896 O O . GLN A 1 244 ? 6.323 -27.839 -15.600 1.00 84.69 244 GLN A O 1
ATOM 1901 N N . ILE A 1 245 ? 5.916 -25.676 -16.058 1.00 83.50 245 ILE A N 1
ATOM 1902 C CA . ILE A 1 245 ? 4.703 -25.932 -16.855 1.00 83.50 245 ILE A CA 1
ATOM 1903 C C . ILE A 1 245 ? 5.025 -26.854 -18.033 1.00 83.50 245 ILE A C 1
ATOM 1905 O O . ILE A 1 245 ? 4.298 -27.811 -18.284 1.00 83.50 245 ILE A O 1
ATOM 1909 N N . LYS A 1 246 ? 6.138 -26.609 -18.734 1.00 87.75 246 LYS A N 1
ATOM 1910 C CA . LYS A 1 246 ? 6.590 -27.466 -19.835 1.00 87.75 246 LYS A CA 1
ATOM 1911 C C . LYS A 1 246 ? 6.935 -28.884 -19.374 1.00 87.75 246 LYS A C 1
ATOM 1913 O O . LYS A 1 246 ? 6.712 -29.817 -20.130 1.00 87.75 246 LYS A O 1
ATOM 1918 N N . ALA A 1 247 ? 7.517 -29.045 -18.188 1.00 86.31 247 ALA A N 1
ATOM 1919 C CA . ALA A 1 247 ? 7.862 -30.357 -17.642 1.00 86.31 247 ALA A CA 1
ATOM 1920 C C . ALA A 1 247 ? 6.637 -31.138 -17.133 1.00 86.31 247 ALA A C 1
ATOM 1922 O O . ALA A 1 247 ? 6.686 -32.364 -17.069 1.00 86.31 247 ALA A O 1
ATOM 1923 N N . ALA A 1 248 ? 5.564 -30.437 -16.755 1.00 82.38 248 ALA A N 1
ATOM 1924 C CA . ALA A 1 248 ? 4.314 -31.023 -16.278 1.00 82.38 248 ALA A CA 1
ATOM 1925 C C . ALA A 1 248 ? 3.297 -31.338 -17.396 1.00 82.38 248 ALA A C 1
ATOM 1927 O O . ALA A 1 248 ? 2.321 -32.041 -17.130 1.00 82.38 248 ALA A O 1
ATOM 1928 N N . ALA A 1 249 ? 3.504 -30.807 -18.607 1.00 65.06 249 ALA A N 1
ATOM 1929 C CA . ALA A 1 249 ? 2.694 -31.056 -19.804 1.00 65.06 249 ALA A CA 1
ATOM 1930 C C . ALA A 1 249 ? 3.175 -32.291 -20.581 1.00 65.06 249 ALA A C 1
ATOM 1932 O O . ALA A 1 249 ? 2.299 -33.031 -21.086 1.00 65.06 249 ALA A O 1
#

Organism: NCBI:txid412755

Foldseek 3Di:
DDDDDDPDDDPPDPPPVVVVVCVVVVVVVVVVVVVVVVVVVVVVVVVVLVVQLVVLVVQQVVLVVQVVVCVVVVNNVVDDQKDFDADPVGDTFWIKGKDWDFDDDPNDGFKIKIKIWGGGPVCNPNIDIDIDMDGDDDPVQAPAEEAEEDEDACPDDAEGEAEYCAAYAYAHAYPAAHAYQFQKDFDDVVNPDFLVRAAPQWDDDPGTTMHGSYDYNHPRYDPVRYYDNDDHDDPVVVVVVVVVVVVVD

Radius of gyration: 37.9 Å; chains: 1; bounding box: 115×83×100 Å